Protein AF-A0A3M1F1U1-F1 (afdb_monomer_lite)

pLDDT: mean 91.0, std 11.7, range [34.62, 98.75]

Radius of gyration: 20.42 Å; chains: 1; bounding box: 44×47×69 Å

Structure (mmCIF, N/CA/C/O backbone):
data_AF-A0A3M1F1U1-F1
#
_entry.id   AF-A0A3M1F1U1-F1
#
loop_
_atom_site.group_PDB
_atom_site.id
_atom_site.type_symbol
_atom_site.label_atom_id
_atom_site.label_alt_id
_atom_site.label_comp_id
_atom_site.label_asym_id
_atom_site.label_entity_id
_atom_site.label_seq_id
_atom_site.pdbx_PDB_ins_code
_atom_site.Cartn_x
_atom_site.Cartn_y
_atom_site.Cartn_z
_atom_site.occupancy
_atom_site.B_iso_or_equiv
_atom_site.auth_seq_id
_atom_site.auth_comp_id
_atom_site.auth_asym_id
_atom_site.auth_atom_id
_atom_site.pdbx_PDB_model_num
ATOM 1 N N . MET A 1 1 ? -5.813 -12.045 21.427 1.00 69.94 1 MET A N 1
ATOM 2 C CA . MET A 1 1 ? -5.835 -10.640 21.908 1.00 69.94 1 MET A CA 1
ATOM 3 C C . MET A 1 1 ? -7.130 -10.217 22.614 1.00 69.94 1 MET A C 1
ATOM 5 O O . MET A 1 1 ? -7.037 -9.422 23.537 1.00 69.94 1 MET A O 1
ATOM 9 N N . ASN A 1 2 ? -8.325 -10.699 22.240 1.00 88.75 2 ASN A N 1
ATOM 10 C CA . ASN A 1 2 ? -9.583 -10.210 22.845 1.00 88.75 2 ASN A CA 1
ATOM 11 C C . ASN A 1 2 ? -9.796 -10.632 24.311 1.00 88.75 2 ASN A C 1
ATOM 13 O O . ASN A 1 2 ? -10.347 -9.856 25.079 1.00 88.75 2 ASN A O 1
ATOM 17 N N . LEU A 1 3 ? -9.272 -11.787 24.737 1.00 90.75 3 LEU A N 1
ATOM 18 C CA . LEU A 1 3 ? -9.295 -12.181 26.152 1.00 90.75 3 LEU A CA 1
ATOM 19 C C . LEU A 1 3 ? -8.590 -11.153 27.053 1.00 90.75 3 LEU A C 1
ATOM 21 O O . LEU A 1 3 ? -9.125 -10.77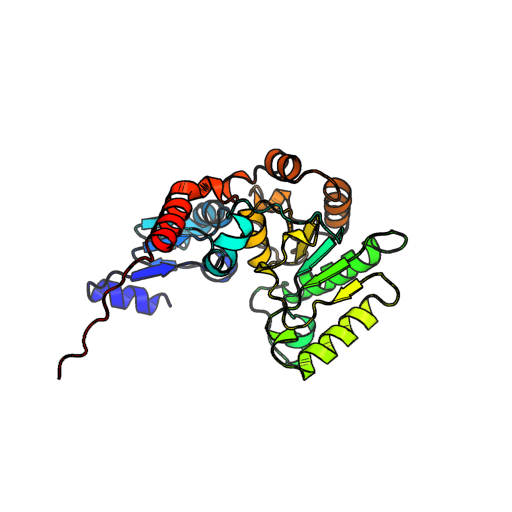1 28.086 1.00 90.75 3 LEU A O 1
ATOM 25 N N . PHE A 1 4 ? -7.423 -10.660 26.631 1.00 89.69 4 PHE A N 1
ATOM 26 C CA . PHE A 1 4 ? -6.690 -9.629 27.368 1.00 89.69 4 PHE A CA 1
ATOM 27 C C . PHE A 1 4 ? -7.497 -8.329 27.479 1.00 89.69 4 PHE A C 1
ATOM 29 O O . PHE A 1 4 ? -7.542 -7.730 28.545 1.00 89.69 4 PHE A O 1
ATOM 36 N N . ALA A 1 5 ? -8.218 -7.951 26.418 1.00 91.31 5 ALA A N 1
ATOM 37 C CA . ALA A 1 5 ? -9.107 -6.791 26.445 1.00 91.31 5 ALA A CA 1
ATOM 38 C C . ALA A 1 5 ? -10.219 -6.914 27.491 1.00 91.31 5 ALA A C 1
ATOM 40 O O . ALA A 1 5 ? -10.480 -5.967 28.228 1.00 91.31 5 ALA A O 1
ATOM 41 N N . LEU A 1 6 ? -10.830 -8.094 27.599 1.00 92.12 6 LEU A N 1
ATOM 42 C CA . LEU A 1 6 ? -11.853 -8.357 28.610 1.00 92.12 6 LEU A CA 1
ATOM 43 C C . LEU A 1 6 ? -11.280 -8.303 30.034 1.00 92.12 6 LEU A C 1
ATOM 45 O O . LEU A 1 6 ? -11.938 -7.791 30.938 1.00 92.12 6 LEU A O 1
ATOM 49 N N . LEU A 1 7 ? -10.052 -8.793 30.234 1.00 94.06 7 LEU A N 1
ATOM 50 C CA . LEU A 1 7 ? -9.367 -8.723 31.526 1.00 94.06 7 LEU A CA 1
ATOM 51 C C . LEU A 1 7 ? -9.036 -7.276 31.917 1.00 94.06 7 LEU A C 1
ATOM 53 O O . LEU A 1 7 ? -9.350 -6.881 33.036 1.00 94.06 7 LEU A O 1
ATOM 57 N N . CYS A 1 8 ? -8.488 -6.471 30.997 1.00 93.12 8 CYS A N 1
ATOM 58 C CA . CYS A 1 8 ? -8.230 -5.046 31.232 1.00 93.12 8 CYS A CA 1
ATOM 59 C C . CYS A 1 8 ? -9.504 -4.307 31.652 1.00 93.12 8 CYS A C 1
ATOM 61 O O . CYS A 1 8 ? -9.513 -3.659 32.699 1.00 93.12 8 CYS A O 1
ATOM 63 N N . ARG A 1 9 ? -10.601 -4.499 30.906 1.00 91.06 9 ARG A N 1
ATOM 64 C CA . ARG A 1 9 ? -11.910 -3.907 31.221 1.00 91.06 9 ARG A CA 1
ATOM 65 C C . ARG A 1 9 ? -12.399 -4.287 32.614 1.00 91.06 9 ARG A C 1
ATOM 67 O O . ARG A 1 9 ? -12.816 -3.425 33.380 1.00 91.06 9 ARG A O 1
ATOM 74 N N . ARG A 1 10 ? -12.303 -5.571 32.977 1.00 92.69 10 ARG A N 1
ATOM 75 C CA . ARG A 1 10 ? -12.696 -6.053 34.311 1.00 92.69 10 ARG A CA 1
ATOM 76 C C . ARG A 1 10 ? -11.852 -5.438 35.433 1.00 92.69 10 ARG A C 1
ATOM 78 O O . ARG A 1 10 ? -12.355 -5.266 36.538 1.00 92.69 10 ARG A O 1
ATOM 85 N N . SER A 1 11 ? -10.596 -5.110 35.155 1.00 94.81 11 SER A N 1
ATOM 86 C CA . SER A 1 11 ? -9.679 -4.458 36.094 1.00 94.81 11 SER A CA 1
ATOM 87 C C . SER A 1 11 ? -9.769 -2.926 36.089 1.00 94.81 11 SER A C 1
ATOM 89 O O . SER A 1 11 ? -8.959 -2.285 36.751 1.00 94.81 11 SER A O 1
ATOM 91 N N . GLY A 1 12 ? -10.719 -2.327 35.359 1.00 94.44 12 GLY A N 1
ATOM 92 C CA . GLY A 1 12 ? -10.852 -0.869 35.251 1.00 94.44 12 GLY A CA 1
ATOM 93 C C . GLY A 1 12 ? -9.738 -0.197 34.439 1.00 94.44 12 GLY A C 1
ATOM 94 O O . GLY A 1 12 ? -9.531 1.006 34.569 1.00 94.44 12 GLY A O 1
ATOM 95 N N . VAL A 1 13 ? -9.003 -0.960 33.622 1.00 95.81 13 VAL A N 1
ATOM 96 C CA . VAL A 1 13 ? -7.939 -0.455 32.746 1.00 95.81 13 VAL A CA 1
ATOM 97 C C . VAL A 1 13 ? -8.502 -0.215 31.350 1.00 95.81 13 VAL A C 1
ATOM 99 O O . VAL A 1 13 ? -8.932 -1.161 30.690 1.00 95.81 13 VAL A O 1
ATOM 102 N N . THR A 1 14 ? -8.431 1.032 30.880 1.00 94.00 14 THR A N 1
ATOM 103 C CA . THR A 1 14 ? -8.794 1.403 29.506 1.00 94.00 14 THR A CA 1
ATOM 104 C C . THR A 1 14 ? -7.803 0.813 28.507 1.00 94.00 14 THR A C 1
ATOM 106 O O . THR A 1 14 ? -6.601 1.082 28.568 1.00 94.00 14 THR A O 1
ATOM 109 N N . LEU A 1 15 ? -8.305 0.042 27.547 1.00 94.00 15 LEU A N 1
ATOM 110 C CA . LEU A 1 15 ? -7.533 -0.516 26.452 1.00 94.00 15 LEU A CA 1
ATOM 111 C C . LEU A 1 15 ? -7.752 0.272 25.159 1.00 94.00 15 LEU A C 1
ATOM 113 O O . LEU A 1 15 ? -8.797 0.168 24.513 1.00 94.00 15 LEU A O 1
ATOM 117 N N . CYS A 1 16 ? -6.698 0.967 24.736 1.00 94.19 16 CYS A N 1
ATOM 118 C CA . CYS A 1 16 ? -6.590 1.553 23.407 1.00 94.19 16 CYS A CA 1
ATOM 119 C C . CYS A 1 16 ? -5.774 0.635 22.486 1.00 94.19 16 CYS A C 1
ATOM 121 O O . CYS A 1 16 ? -4.675 0.199 22.837 1.00 94.19 16 CYS A O 1
ATOM 123 N N . LYS A 1 17 ? -6.312 0.332 21.303 1.00 93.75 17 LYS A N 1
ATOM 124 C CA . LYS A 1 17 ? -5.613 -0.397 20.238 1.00 93.75 17 LYS A CA 1
ATOM 125 C C . LYS A 1 17 ? -5.398 0.523 19.043 1.00 93.75 17 LYS A C 1
ATOM 127 O O . LYS A 1 17 ? -6.278 1.301 18.694 1.00 93.75 17 LYS A O 1
ATOM 132 N N . VAL A 1 18 ? -4.255 0.389 18.381 1.00 93.12 18 VAL A N 1
ATOM 133 C CA . VAL A 1 18 ? -3.930 1.133 17.158 1.00 93.12 18 VAL A CA 1
ATOM 134 C C . VAL A 1 18 ? -3.807 0.140 16.010 1.00 93.12 18 VAL A C 1
ATOM 136 O O . VAL A 1 18 ? -3.072 -0.841 16.126 1.00 93.12 18 VAL A O 1
ATOM 139 N N . ALA A 1 19 ? -4.556 0.366 14.933 1.00 92.94 19 ALA A N 1
ATOM 140 C CA . ALA A 1 19 ? -4.473 -0.446 13.727 1.00 92.94 19 ALA A CA 1
ATOM 141 C C . ALA A 1 19 ? -3.167 -0.158 12.972 1.00 92.94 19 ALA A C 1
ATOM 143 O O . ALA A 1 19 ? -2.795 1.006 12.792 1.00 92.94 19 ALA A O 1
ATOM 144 N N . SER A 1 20 ? -2.512 -1.200 12.459 1.00 90.00 20 SER A N 1
ATOM 145 C CA . SER A 1 20 ? -1.625 -1.038 11.300 1.00 90.00 20 SER A CA 1
ATOM 146 C C . SER A 1 20 ? -2.442 -0.628 10.077 1.00 90.00 20 SER A C 1
ATOM 148 O O . SER A 1 20 ? -3.634 -0.893 10.032 1.00 90.00 20 SER A O 1
ATOM 150 N N . GLU A 1 21 ? -1.812 -0.036 9.066 1.00 90.31 21 GLU A N 1
ATOM 151 C CA . GLU A 1 21 ? -2.466 0.464 7.844 1.00 90.31 21 GLU A CA 1
ATOM 152 C C . GLU A 1 21 ? -2.932 -0.653 6.892 1.00 90.31 21 GLU A C 1
ATOM 154 O O . GLU A 1 21 ? -3.423 -0.382 5.795 1.00 90.31 21 GLU A O 1
ATOM 159 N N . THR A 1 22 ? -2.713 -1.913 7.270 1.00 90.38 22 THR A N 1
ATOM 160 C CA . THR A 1 22 ? -3.247 -3.068 6.553 1.00 90.38 22 THR A CA 1
ATOM 161 C C . THR A 1 22 ? -4.758 -3.159 6.755 1.00 90.38 22 THR A C 1
ATOM 163 O O . THR A 1 22 ? -5.230 -2.815 7.836 1.00 90.38 22 THR A O 1
ATOM 166 N N . PRO A 1 23 ? -5.510 -3.686 5.769 1.00 93.25 23 PRO A N 1
ATOM 167 C CA . PRO A 1 23 ? -6.951 -3.887 5.889 1.00 93.25 23 PRO A CA 1
ATOM 168 C C . PRO A 1 23 ? -7.366 -4.479 7.239 1.00 93.25 23 PRO A C 1
ATOM 170 O O . PRO A 1 23 ? -6.815 -5.496 7.677 1.00 93.25 23 PRO A O 1
ATOM 173 N N . LEU A 1 24 ? -8.366 -3.878 7.885 1.00 94.19 24 LEU A N 1
ATOM 174 C CA . LEU A 1 24 ? -8.896 -4.342 9.166 1.00 94.19 24 LEU A CA 1
ATOM 175 C C . LEU A 1 24 ? -9.359 -5.794 9.067 1.00 94.19 24 LEU A C 1
ATOM 177 O O . LEU A 1 24 ? -9.128 -6.582 9.981 1.00 94.19 24 LEU A O 1
ATOM 181 N N . SER A 1 25 ? -9.941 -6.173 7.932 1.00 91.88 25 SER A N 1
ATOM 182 C CA . SER A 1 25 ? -10.392 -7.538 7.656 1.00 91.88 25 SER A CA 1
ATOM 183 C C . SER A 1 25 ? -9.280 -8.598 7.727 1.00 91.88 25 SER A C 1
ATOM 185 O O . SER A 1 25 ? -9.579 -9.768 7.964 1.00 91.88 25 SER A O 1
ATOM 187 N N . PHE A 1 26 ? -8.002 -8.225 7.579 1.00 91.00 26 PHE A N 1
ATOM 188 C CA . PHE A 1 26 ? -6.881 -9.176 7.620 1.00 91.00 26 PHE A CA 1
ATOM 189 C C . PHE A 1 26 ? -6.494 -9.598 9.039 1.00 91.00 26 PHE A C 1
ATOM 191 O O . PHE A 1 26 ? -6.080 -10.738 9.254 1.00 91.00 26 PHE A O 1
ATOM 198 N N . HIS A 1 27 ? -6.584 -8.691 10.014 1.00 87.94 27 HIS A N 1
ATOM 199 C CA . HIS A 1 27 ? -6.057 -8.928 11.368 1.00 87.94 27 HIS A CA 1
ATOM 200 C C . HIS A 1 27 ? -7.055 -8.627 12.485 1.00 87.94 27 HIS A C 1
ATOM 202 O O . HIS A 1 27 ? -6.874 -9.081 13.617 1.00 87.94 27 HIS A O 1
ATOM 208 N N . TYR A 1 28 ? -8.122 -7.899 12.172 1.00 91.50 28 TYR A N 1
ATOM 209 C CA . TYR A 1 28 ? -9.119 -7.424 13.118 1.00 91.50 28 TYR A CA 1
ATOM 210 C C . TYR A 1 28 ? -10.562 -7.765 12.702 1.00 91.50 28 TYR A C 1
ATOM 212 O O . TYR A 1 28 ? -11.431 -6.940 12.935 1.00 91.50 28 TYR A O 1
ATOM 220 N N . PRO A 1 29 ? -10.895 -8.960 12.162 1.00 90.75 29 PRO A N 1
ATOM 221 C CA . PRO A 1 29 ? -12.294 -9.286 11.854 1.00 90.75 29 PRO A CA 1
ATOM 222 C C . PRO A 1 29 ? -13.180 -9.355 13.112 1.00 90.75 29 PRO A C 1
ATOM 224 O O . PRO A 1 29 ? -14.390 -9.168 13.034 1.00 90.75 29 PRO A O 1
ATOM 227 N N . PHE A 1 30 ? -12.571 -9.610 14.279 1.00 93.44 30 PHE A N 1
ATOM 228 C CA . PHE A 1 30 ? -13.221 -9.568 15.586 1.00 93.44 30 PHE A CA 1
ATOM 229 C C . PHE A 1 30 ? -12.366 -8.790 16.581 1.00 93.44 30 PHE A C 1
ATOM 231 O O . PHE A 1 30 ? -11.229 -9.176 16.880 1.00 93.44 30 PHE A O 1
ATOM 238 N N . LEU A 1 31 ? -12.926 -7.733 17.161 1.00 94.38 31 LEU A N 1
ATOM 239 C CA . LEU A 1 31 ? -12.178 -6.780 17.970 1.00 94.38 31 LEU A CA 1
ATOM 240 C C . LEU A 1 31 ? -12.938 -6.403 19.237 1.00 94.38 31 LEU A C 1
ATOM 242 O O . LEU A 1 31 ? -14.099 -6.030 19.177 1.00 94.38 31 LEU A O 1
ATOM 246 N N . VAL A 1 32 ? -12.249 -6.439 20.378 1.00 94.88 32 VAL A N 1
ATOM 247 C CA . VAL A 1 32 ? -12.724 -5.848 21.641 1.00 94.88 32 VAL A CA 1
ATOM 248 C C . VAL A 1 32 ? -11.717 -4.796 22.100 1.00 94.88 32 VAL A C 1
ATOM 250 O O . VAL A 1 32 ? -10.532 -5.128 22.232 1.00 94.88 32 VAL A O 1
ATOM 253 N N . ALA A 1 33 ? -12.151 -3.556 22.317 1.00 95.44 33 ALA A N 1
AT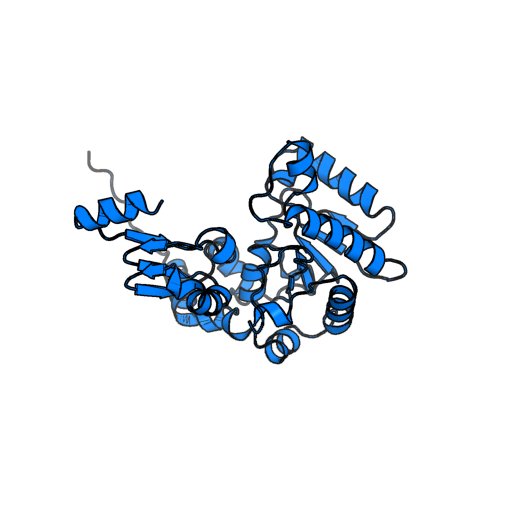OM 254 C CA . ALA A 1 33 ? -11.336 -2.463 22.859 1.00 95.44 33 ALA A CA 1
ATOM 255 C C . ALA A 1 33 ? -12.230 -1.334 23.385 1.00 95.44 33 ALA A C 1
ATOM 257 O O . ALA A 1 33 ? -13.334 -1.165 22.889 1.00 95.44 33 ALA A O 1
ATOM 258 N N . ASP A 1 34 ? -11.749 -0.527 24.326 1.00 95.25 34 ASP A N 1
ATOM 259 C CA . ASP A 1 34 ? -12.448 0.713 24.694 1.00 95.25 34 ASP A CA 1
ATOM 260 C C . ASP A 1 34 ? -12.265 1.751 23.587 1.00 95.25 34 ASP A C 1
ATOM 262 O O . ASP A 1 34 ? -13.214 2.389 23.133 1.00 95.25 34 ASP A O 1
ATOM 266 N N . GLU A 1 35 ? -11.037 1.838 23.074 1.00 95.94 35 GLU A N 1
ATOM 267 C CA . GLU A 1 35 ? -10.686 2.740 21.988 1.00 95.94 35 GLU A CA 1
ATOM 268 C C . GLU A 1 35 ? -9.962 1.996 20.867 1.00 95.94 35 GLU A C 1
ATOM 270 O O . GLU A 1 35 ? -9.060 1.189 21.115 1.00 95.94 35 GLU A O 1
ATOM 275 N N . PHE A 1 36 ? -10.336 2.284 19.620 1.00 95.94 36 PHE A N 1
ATOM 276 C CA . PHE A 1 36 ? -9.632 1.772 18.449 1.00 95.94 36 PHE A CA 1
ATOM 277 C C . PHE A 1 36 ? -9.263 2.887 17.478 1.00 95.94 36 PHE A C 1
ATOM 279 O O . PHE A 1 36 ? -10.130 3.545 16.900 1.00 95.94 36 PHE A O 1
ATOM 286 N N . THR A 1 37 ? -7.963 3.080 17.286 1.00 95.38 37 THR A N 1
ATOM 287 C CA . THR A 1 37 ? -7.409 4.076 16.374 1.00 95.38 37 THR A CA 1
ATOM 288 C C . THR A 1 37 ? -7.240 3.486 14.983 1.00 95.38 37 THR A C 1
ATOM 290 O O . THR A 1 37 ? -6.461 2.557 14.773 1.00 95.38 37 THR A O 1
ATOM 293 N N . LEU A 1 38 ? -7.953 4.071 14.029 1.00 94.94 38 LEU A N 1
ATOM 294 C CA . LEU A 1 38 ? -7.865 3.785 12.607 1.00 94.94 38 LEU A CA 1
ATOM 295 C C . LEU A 1 38 ? -6.753 4.640 11.980 1.00 94.94 38 LEU A C 1
ATOM 297 O O . LEU A 1 38 ? -6.708 5.842 12.220 1.00 94.94 38 LEU A O 1
ATOM 301 N N . SER A 1 39 ? -5.884 4.031 11.172 1.00 93.06 39 SER A N 1
ATOM 302 C CA . SER A 1 39 ? -4.695 4.667 10.568 1.00 93.06 39 SER A CA 1
ATOM 303 C C . SER A 1 39 ? -4.741 4.810 9.036 1.00 93.06 39 SER A C 1
ATOM 305 O O . SER A 1 39 ? -3.738 5.133 8.406 1.00 93.06 39 SER A O 1
ATOM 307 N N . SER A 1 40 ? -5.894 4.552 8.411 1.00 92.56 40 SER A N 1
ATOM 308 C CA . SER A 1 40 ? -6.092 4.629 6.959 1.00 92.56 40 SER A CA 1
ATOM 309 C C . SER A 1 40 ? -7.522 5.052 6.646 1.00 92.56 40 SER A C 1
ATOM 311 O O . SER A 1 40 ? -8.453 4.626 7.332 1.00 92.56 40 SER A O 1
ATOM 313 N N . ALA A 1 41 ? -7.719 5.857 5.600 1.00 93.06 41 ALA A N 1
ATOM 314 C CA . ALA A 1 41 ? -9.059 6.226 5.143 1.00 93.06 41 ALA A CA 1
ATOM 315 C C . ALA A 1 41 ? -9.889 4.997 4.741 1.00 93.06 41 ALA A C 1
ATOM 317 O O . ALA A 1 41 ? -11.094 4.970 4.978 1.00 93.06 41 ALA A O 1
ATOM 318 N N . TYR A 1 42 ? -9.237 3.942 4.245 1.00 95.50 42 TYR A N 1
ATOM 319 C CA . TYR A 1 42 ? -9.892 2.671 3.941 1.00 95.50 42 TYR A CA 1
ATOM 320 C C . TYR A 1 42 ? -10.484 1.992 5.185 1.00 95.50 42 TYR A C 1
ATOM 322 O O . TYR A 1 42 ? -11.540 1.372 5.117 1.00 95.50 42 TYR A O 1
ATOM 330 N N . HIS A 1 43 ? -9.878 2.172 6.363 1.00 95.50 43 HIS A N 1
ATOM 331 C CA . HIS A 1 43 ? -10.441 1.632 7.601 1.00 95.50 43 HIS A CA 1
ATOM 332 C C . HIS A 1 43 ? -11.763 2.289 7.991 1.00 95.50 43 HIS A C 1
ATOM 334 O O . HIS A 1 43 ? -12.572 1.655 8.664 1.00 95.50 43 HIS A O 1
ATOM 340 N N . LEU A 1 44 ? -11.979 3.555 7.616 1.00 93.06 44 LEU A N 1
ATOM 341 C CA . LEU A 1 44 ? -13.265 4.214 7.846 1.00 93.06 44 LEU A CA 1
ATOM 342 C C . LEU A 1 44 ? -14.368 3.510 7.050 1.00 93.06 44 LEU A C 1
ATOM 344 O O . LEU A 1 44 ? -15.464 3.340 7.573 1.00 93.06 44 LEU A O 1
ATOM 348 N N . GLU A 1 45 ? -14.047 3.052 5.838 1.00 94.06 45 GLU A N 1
ATOM 349 C CA . GLU A 1 45 ? -14.950 2.289 4.973 1.00 94.06 45 GLU A CA 1
ATOM 350 C C . GLU A 1 45 ? -15.130 0.844 5.487 1.00 94.06 45 GLU A C 1
ATOM 352 O O . GLU A 1 45 ? -16.250 0.345 5.573 1.00 94.06 45 GLU A O 1
ATOM 357 N N . GLU A 1 46 ? -14.053 0.172 5.916 1.00 94.69 46 GLU A N 1
ATOM 358 C CA . GLU A 1 46 ? -14.130 -1.193 6.467 1.00 94.69 46 GLU A CA 1
ATOM 359 C C . GLU A 1 46 ? -14.846 -1.270 7.817 1.00 94.69 46 GLU A C 1
ATOM 361 O O . GLU A 1 46 ? -15.501 -2.270 8.112 1.00 94.69 46 GLU A O 1
ATOM 366 N N . LYS A 1 47 ? -14.721 -0.239 8.659 1.00 93.31 47 LYS A N 1
ATOM 367 C CA . LYS A 1 47 ? -15.330 -0.206 9.994 1.00 93.31 47 LYS A CA 1
ATOM 368 C C . LYS A 1 47 ? -16.829 -0.494 9.931 1.00 93.31 47 LYS A C 1
ATOM 370 O O . LYS A 1 47 ? -17.339 -1.206 10.794 1.00 93.31 47 LYS A O 1
ATOM 375 N N . GLU A 1 48 ? -17.524 0.070 8.947 1.00 89.19 48 GLU A N 1
ATOM 376 C CA . GLU A 1 48 ? -18.967 -0.116 8.779 1.00 89.19 48 GLU A CA 1
ATOM 377 C C . GLU A 1 48 ? -19.291 -1.576 8.440 1.00 89.19 48 GLU A C 1
ATOM 379 O O . GLU A 1 48 ? -20.138 -2.191 9.095 1.00 89.19 48 GLU A O 1
ATOM 384 N N . ALA A 1 49 ? -18.536 -2.166 7.509 1.00 90.88 49 ALA A N 1
ATOM 385 C CA . ALA A 1 49 ? -18.681 -3.562 7.099 1.00 90.88 49 ALA A CA 1
ATOM 386 C C . ALA A 1 49 ? -18.328 -4.570 8.212 1.00 90.88 49 ALA A C 1
ATOM 388 O O . ALA A 1 49 ? -18.894 -5.659 8.263 1.00 90.88 49 ALA A O 1
ATOM 389 N N . LEU A 1 50 ? -17.415 -4.211 9.118 1.00 92.06 50 LEU A N 1
ATOM 390 C CA . LEU A 1 50 ? -16.949 -5.064 10.220 1.00 92.06 50 LEU A CA 1
ATOM 391 C C . LEU A 1 50 ? -17.675 -4.813 11.551 1.00 92.06 50 LEU A C 1
ATOM 393 O O . LEU A 1 50 ? -17.339 -5.426 12.565 1.00 92.06 50 LEU A O 1
ATOM 397 N N . SER A 1 51 ? -18.680 -3.936 11.568 1.00 90.62 51 SER A N 1
ATOM 398 C CA . SER A 1 51 ? -19.395 -3.529 12.787 1.00 90.62 51 SER A CA 1
ATOM 399 C C . SER A 1 51 ? -19.954 -4.705 13.600 1.00 90.62 51 SER A C 1
ATOM 401 O O . SER A 1 51 ? -19.906 -4.670 14.826 1.00 90.62 51 SER A O 1
ATOM 403 N N . GLY A 1 52 ? -20.388 -5.788 12.946 1.00 92.56 52 GLY A N 1
ATOM 404 C CA . GLY A 1 52 ? -20.883 -6.995 13.622 1.00 92.56 52 GLY A CA 1
ATOM 405 C C . GLY A 1 52 ? -19.829 -7.772 14.428 1.00 92.56 52 GLY A C 1
ATOM 406 O O . GLY A 1 52 ? -20.189 -8.545 15.312 1.00 92.56 52 GLY A O 1
ATOM 407 N N . GLY A 1 53 ? -18.537 -7.576 14.146 1.00 92.25 53 GLY A N 1
ATOM 408 C CA . GLY A 1 53 ? -17.423 -8.205 14.867 1.00 92.25 53 GLY A CA 1
ATOM 409 C C . GLY A 1 53 ? -16.672 -7.255 15.804 1.00 92.25 53 GLY A C 1
ATOM 410 O O . GLY A 1 53 ? -15.780 -7.690 16.539 1.00 92.25 53 GLY A O 1
ATOM 411 N N . HIS A 1 54 ? -17.000 -5.963 15.787 1.00 95.25 54 HIS A N 1
ATOM 412 C CA . HIS A 1 54 ? -16.292 -4.938 16.542 1.00 95.25 54 HIS A CA 1
ATOM 413 C C . HIS A 1 54 ? -17.086 -4.467 17.768 1.00 95.25 54 HIS A C 1
ATOM 415 O O . HIS A 1 54 ? -18.073 -3.746 17.664 1.00 95.25 54 HIS A O 1
ATOM 421 N N . PHE A 1 55 ? -16.575 -4.795 18.950 1.00 94.81 55 PHE A N 1
ATOM 422 C CA . PHE A 1 55 ? -17.051 -4.324 20.248 1.00 94.81 55 PHE A CA 1
ATOM 423 C C . PHE A 1 55 ? -16.122 -3.208 20.734 1.00 94.81 55 PHE A C 1
ATOM 425 O O . PHE A 1 55 ? -15.217 -3.443 21.543 1.00 94.81 55 PHE A O 1
ATOM 432 N N . VAL A 1 56 ? -16.305 -2.019 20.156 1.00 95.06 56 VAL A N 1
ATOM 433 C CA . VAL A 1 56 ? -15.469 -0.838 20.398 1.00 95.06 56 VAL A CA 1
ATOM 434 C C . VAL A 1 56 ? -16.328 0.341 20.833 1.00 95.06 56 VAL A C 1
ATOM 436 O O . VAL A 1 56 ? -17.262 0.703 20.119 1.00 95.06 56 VAL A O 1
ATOM 439 N N . ASP A 1 57 ? -15.989 0.969 21.961 1.00 94.25 57 ASP A N 1
ATOM 440 C CA . ASP A 1 57 ? -16.789 2.078 22.503 1.00 94.25 57 ASP A CA 1
ATOM 441 C C . ASP A 1 57 ? -16.523 3.377 21.731 1.00 94.25 57 ASP A C 1
ATOM 443 O O . ASP A 1 57 ? -17.442 4.144 21.436 1.00 94.25 57 ASP A O 1
ATOM 447 N N . ARG A 1 58 ? -15.258 3.619 21.361 1.00 95.69 58 ARG A N 1
ATOM 448 C CA . ARG A 1 58 ? -14.852 4.799 20.594 1.00 95.69 58 ARG A CA 1
ATOM 449 C C . ARG A 1 58 ? -13.848 4.469 19.497 1.00 95.69 58 ARG A C 1
ATOM 451 O O . ARG A 1 58 ? -12.805 3.868 19.734 1.00 95.69 58 ARG A O 1
ATOM 458 N N . TYR A 1 59 ? -14.122 4.965 18.294 1.00 95.50 59 TYR A N 1
ATOM 459 C CA . TYR A 1 59 ? -13.138 4.982 17.215 1.00 95.50 59 TYR A CA 1
ATOM 460 C C . TYR A 1 59 ? -12.418 6.322 17.184 1.00 95.50 59 TYR A C 1
ATOM 462 O O . TYR A 1 59 ? -13.054 7.375 17.229 1.00 95.50 59 TYR A O 1
ATOM 470 N N . LEU A 1 60 ? -11.100 6.265 17.067 1.00 94.12 60 LEU A N 1
ATOM 471 C CA . LEU A 1 60 ? -10.250 7.410 16.776 1.00 94.12 60 LEU A CA 1
ATOM 472 C C . LEU A 1 60 ? -9.739 7.285 15.344 1.00 94.12 60 LEU A C 1
ATOM 474 O O . LEU A 1 60 ? -9.643 6.183 14.806 1.00 94.12 60 LEU A O 1
ATOM 478 N N . PHE A 1 61 ? -9.394 8.408 14.728 1.00 92.00 61 PHE A N 1
ATOM 479 C CA . PHE A 1 61 ? -8.780 8.424 13.408 1.00 92.00 61 PHE A CA 1
ATOM 480 C C . PHE A 1 61 ? -7.464 9.189 13.474 1.00 92.00 61 PHE A C 1
ATOM 482 O O . PHE A 1 61 ? -7.412 10.301 14.002 1.00 92.00 61 PHE A O 1
ATOM 489 N N . TRP A 1 62 ? -6.403 8.555 12.992 1.00 91.00 62 TRP A N 1
ATOM 490 C CA . TRP A 1 62 ? -5.037 9.056 13.023 1.00 91.00 62 TRP A CA 1
ATOM 491 C C . TRP A 1 62 ? -4.360 8.830 11.671 1.00 91.00 62 TRP A C 1
ATOM 493 O O . TRP A 1 62 ? -4.869 8.104 10.817 1.00 91.00 62 TRP A O 1
ATOM 503 N N . THR A 1 63 ? -3.208 9.463 11.475 1.00 91.12 63 THR A N 1
ATOM 504 C CA . THR A 1 63 ? -2.373 9.239 10.293 1.00 91.12 63 THR A CA 1
ATOM 505 C C . THR A 1 63 ? -1.860 7.794 10.250 1.00 91.12 63 THR A C 1
ATOM 507 O O . THR A 1 63 ? -1.811 7.120 11.289 1.00 91.12 63 THR A O 1
ATOM 510 N N . PRO A 1 64 ? -1.371 7.325 9.091 1.00 91.38 64 PRO A N 1
ATOM 511 C CA . PRO A 1 64 ? -0.442 6.204 9.059 1.00 91.38 64 PRO A CA 1
ATOM 512 C C . PRO A 1 64 ? 0.692 6.401 10.078 1.00 91.38 64 PRO A C 1
ATOM 514 O O . PRO A 1 64 ? 1.135 7.518 10.340 1.00 91.38 64 PRO A O 1
ATOM 517 N N . THR A 1 65 ? 1.156 5.323 10.688 1.00 85.56 65 THR A N 1
ATOM 518 C CA . THR A 1 65 ? 2.087 5.336 11.822 1.00 85.56 65 THR A CA 1
ATOM 519 C C . THR A 1 65 ? 3.525 5.645 11.416 1.00 85.56 65 THR A C 1
ATOM 521 O O . THR A 1 65 ? 4.240 6.305 12.165 1.00 85.56 65 THR A O 1
ATOM 524 N N . LYS A 1 66 ? 3.948 5.221 10.219 1.00 88.56 66 LYS A N 1
ATOM 525 C CA . LYS A 1 66 ? 5.334 5.370 9.734 1.00 88.56 66 LYS A CA 1
ATOM 526 C C . LYS A 1 66 ? 5.585 6.613 8.882 1.00 88.56 66 LYS A C 1
ATOM 528 O O . LYS A 1 66 ? 6.703 6.831 8.431 1.00 88.56 66 LYS A O 1
ATOM 533 N N . ILE A 1 67 ? 4.570 7.449 8.654 1.00 90.06 67 ILE A N 1
ATOM 534 C CA . ILE A 1 67 ? 4.746 8.703 7.896 1.00 90.06 67 ILE A CA 1
ATOM 535 C C . ILE A 1 67 ? 5.657 9.692 8.621 1.00 90.06 67 ILE A C 1
ATOM 537 O O . ILE A 1 67 ? 6.334 10.469 7.961 1.00 90.06 67 ILE A O 1
ATOM 541 N N . PHE A 1 68 ? 5.734 9.640 9.955 1.00 89.50 68 PHE A N 1
ATOM 542 C CA . PHE A 1 68 ? 6.587 10.536 10.743 1.00 89.50 68 PHE A CA 1
ATOM 543 C C . PHE A 1 68 ? 8.087 10.348 10.485 1.00 89.50 68 PHE A C 1
ATOM 545 O O . PHE A 1 68 ? 8.847 11.283 10.731 1.00 89.50 68 PHE A O 1
ATOM 552 N N . ASP A 1 69 ? 8.494 9.193 9.949 1.00 88.38 69 ASP A N 1
ATOM 553 C CA . ASP A 1 69 ? 9.884 8.913 9.572 1.00 88.38 69 ASP A CA 1
ATOM 554 C C . ASP A 1 69 ? 10.338 9.782 8.386 1.00 88.38 69 ASP A C 1
ATOM 556 O O . ASP A 1 69 ? 11.522 10.068 8.246 1.00 88.38 69 ASP A O 1
ATOM 560 N N . VAL A 1 70 ? 9.398 10.211 7.534 1.00 91.00 70 VAL A N 1
ATOM 561 C CA . VAL A 1 70 ? 9.676 10.908 6.263 1.00 91.00 70 VAL A CA 1
ATOM 562 C C . VAL A 1 70 ? 8.828 12.168 6.063 1.00 91.00 70 VAL A C 1
ATOM 564 O O . VAL A 1 70 ? 8.828 12.759 4.987 1.00 91.00 70 VAL A O 1
ATOM 567 N N . LEU A 1 71 ? 8.098 12.598 7.096 1.00 91.06 71 LEU A N 1
ATOM 568 C CA . LEU A 1 71 ? 7.149 13.709 7.008 1.00 91.06 71 LEU A CA 1
ATOM 569 C C . LEU A 1 71 ? 7.840 15.017 6.617 1.00 91.06 71 LEU A C 1
ATOM 571 O O . LEU A 1 71 ? 7.363 15.719 5.732 1.00 91.06 71 LEU A O 1
ATOM 575 N N . GLU A 1 72 ? 8.972 15.319 7.257 1.00 88.00 72 GLU A N 1
ATOM 576 C CA . GLU A 1 72 ? 9.748 16.534 6.991 1.00 88.00 72 GLU A CA 1
ATOM 577 C C . GLU A 1 72 ? 10.251 16.558 5.544 1.00 88.00 72 GLU A C 1
ATOM 579 O O . GLU A 1 72 ? 10.135 17.586 4.896 1.00 88.00 72 GLU A O 1
ATOM 584 N N . ARG A 1 73 ? 10.694 15.419 4.992 1.00 89.06 73 ARG A N 1
ATOM 585 C CA . ARG A 1 73 ? 11.174 15.331 3.602 1.00 89.06 73 ARG A CA 1
ATOM 586 C C . ARG A 1 73 ? 10.120 15.767 2.586 1.00 89.06 73 ARG A C 1
ATOM 588 O O . ARG A 1 73 ? 10.447 16.462 1.634 1.00 89.06 73 ARG A O 1
ATOM 595 N N . TYR A 1 74 ? 8.882 15.306 2.745 1.00 91.44 74 TYR A N 1
ATOM 596 C CA . TYR A 1 74 ? 7.841 15.562 1.747 1.00 91.44 74 TYR A CA 1
ATOM 597 C C . TYR A 1 74 ? 7.052 16.840 2.005 1.00 91.44 74 TYR A C 1
ATOM 599 O O . TYR A 1 74 ? 6.416 17.345 1.083 1.00 91.44 74 TYR A O 1
ATOM 607 N N . LEU A 1 75 ? 7.060 17.352 3.239 1.00 89.31 75 LEU A N 1
ATOM 608 C CA . LEU A 1 75 ? 6.266 18.519 3.632 1.00 89.31 75 LEU A CA 1
ATOM 609 C C . LEU A 1 75 ? 7.111 19.757 3.984 1.00 89.31 75 LEU A C 1
ATOM 611 O O . LEU A 1 75 ? 6.530 20.782 4.329 1.00 89.31 75 LEU A O 1
ATOM 615 N N . SER A 1 76 ? 8.447 19.710 3.879 1.00 81.81 76 SER A N 1
ATOM 616 C CA . SER A 1 76 ? 9.333 20.874 4.097 1.00 81.81 76 SER A CA 1
ATOM 617 C C . SER A 1 76 ? 9.147 21.992 3.068 1.00 81.81 76 SER A C 1
ATOM 619 O O . SER A 1 76 ? 9.587 23.115 3.305 1.00 81.81 76 SER A O 1
ATOM 621 N N . GLY A 1 77 ? 8.497 21.704 1.935 1.00 71.25 77 GLY A N 1
ATOM 622 C CA . GLY A 1 77 ? 8.349 22.636 0.816 1.00 71.25 77 GLY A CA 1
ATOM 623 C C . GLY A 1 77 ? 9.503 22.589 -0.189 1.00 71.25 77 GLY A C 1
ATOM 624 O O . GLY A 1 77 ? 9.489 23.359 -1.150 1.00 71.25 77 GLY A O 1
ATOM 625 N N . ASP A 1 78 ? 10.472 21.685 -0.007 1.00 78.56 78 ASP A N 1
ATOM 626 C CA . ASP A 1 78 ? 11.519 21.446 -0.998 1.00 78.56 78 ASP A CA 1
ATOM 627 C C . ASP A 1 78 ? 10.917 20.871 -2.287 1.00 78.56 78 ASP A C 1
ATOM 629 O O . ASP A 1 78 ? 10.055 19.987 -2.263 1.00 78.56 78 ASP A O 1
ATOM 633 N N . SER A 1 79 ? 11.378 21.363 -3.439 1.00 79.75 79 SER A N 1
ATOM 634 C CA . SER A 1 79 ? 10.949 20.806 -4.721 1.00 79.75 79 SER A CA 1
ATOM 635 C C . SER A 1 79 ? 11.488 19.387 -4.860 1.00 79.75 79 SER A C 1
ATOM 637 O O . SER A 1 79 ? 12.698 19.172 -4.944 1.00 79.75 79 SER A O 1
ATOM 639 N N . LEU A 1 80 ? 10.582 18.419 -4.947 1.00 88.38 80 LEU A N 1
ATOM 640 C CA . LEU A 1 80 ? 10.934 17.042 -5.261 1.00 88.38 80 LEU A CA 1
ATOM 641 C C . LEU A 1 80 ? 11.406 16.938 -6.714 1.00 88.38 80 LEU A C 1
ATOM 643 O O . LEU A 1 80 ? 10.957 17.682 -7.591 1.00 88.38 80 LEU A O 1
ATOM 647 N N . SER A 1 81 ? 12.321 16.004 -6.966 1.00 87.31 81 SER A N 1
ATOM 648 C CA . SER A 1 81 ? 12.733 15.689 -8.334 1.00 87.31 81 SER A CA 1
ATOM 649 C C . SER A 1 81 ? 11.577 15.032 -9.096 1.00 87.31 81 SER A C 1
ATOM 651 O O . SER A 1 81 ? 10.783 14.311 -8.487 1.00 87.31 81 SER A O 1
ATOM 653 N N . PRO A 1 82 ? 11.467 15.247 -10.419 1.00 89.69 82 PRO A N 1
ATOM 654 C CA . PRO A 1 82 ? 10.493 14.527 -11.227 1.00 89.69 82 PRO A CA 1
ATOM 655 C C . PRO A 1 82 ? 10.782 13.015 -11.209 1.00 89.69 82 PRO A C 1
ATOM 657 O O . PRO A 1 82 ? 11.940 12.614 -11.032 1.00 89.69 82 PRO A O 1
ATOM 660 N N . PRO A 1 83 ? 9.758 12.174 -11.440 1.00 94.00 83 PRO A N 1
ATOM 661 C CA . PRO A 1 83 ? 9.930 10.732 -11.441 1.00 94.00 83 PRO A CA 1
ATOM 662 C C . PRO A 1 83 ? 10.938 10.298 -12.506 1.00 94.00 83 PRO A C 1
ATOM 664 O O . PRO A 1 83 ? 10.882 10.697 -13.670 1.00 94.00 83 PRO A O 1
ATOM 667 N N . ARG A 1 84 ? 11.877 9.454 -12.081 1.00 95.00 84 ARG A N 1
ATOM 668 C CA . ARG A 1 84 ? 12.888 8.813 -12.928 1.00 95.00 84 ARG A CA 1
ATOM 669 C C . ARG A 1 84 ? 12.388 7.521 -13.560 1.00 95.00 84 ARG A C 1
ATOM 671 O O . ARG A 1 84 ? 13.024 7.036 -14.487 1.00 95.00 84 ARG A O 1
ATOM 678 N N . PHE A 1 85 ? 11.315 6.955 -13.031 1.00 96.94 85 PHE A N 1
ATOM 679 C CA . PHE A 1 85 ? 10.761 5.670 -13.424 1.00 96.94 85 PHE A CA 1
ATOM 680 C C . PHE A 1 85 ? 9.264 5.813 -13.633 1.00 96.94 85 PHE A C 1
ATOM 682 O O . PHE A 1 85 ? 8.577 6.500 -12.877 1.00 96.94 85 PHE A O 1
ATOM 689 N N . GLU A 1 86 ? 8.741 5.138 -14.641 1.00 97.62 86 GLU A N 1
ATOM 690 C CA . GLU A 1 86 ? 7.316 5.169 -14.932 1.00 97.62 86 GLU A CA 1
ATOM 691 C C . GLU A 1 86 ? 6.546 4.266 -13.956 1.00 97.62 86 GLU A C 1
ATOM 693 O O . GLU A 1 86 ? 5.448 4.618 -13.530 1.00 97.62 86 GLU A O 1
ATOM 698 N N . VAL A 1 87 ? 7.132 3.135 -13.540 1.00 98.19 87 VAL A N 1
ATOM 699 C CA . VAL A 1 87 ? 6.493 2.192 -12.611 1.00 98.19 87 VAL A CA 1
ATOM 700 C C . VAL A 1 87 ? 7.439 1.798 -11.478 1.00 98.19 87 VAL A C 1
ATOM 702 O O . VAL A 1 87 ? 8.616 1.514 -11.689 1.00 98.19 87 VAL A O 1
ATOM 705 N N . GLY A 1 88 ? 6.908 1.742 -10.261 1.00 97.75 88 GLY A N 1
ATOM 706 C CA . GLY A 1 88 ? 7.523 1.089 -9.111 1.00 97.75 88 GLY A CA 1
ATOM 707 C C . GLY A 1 8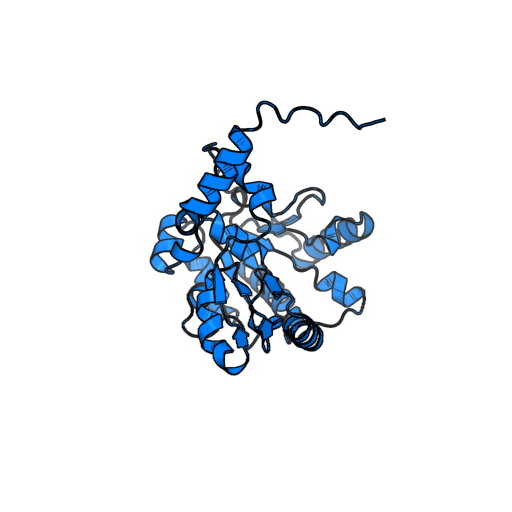8 ? 6.765 -0.178 -8.724 1.00 97.75 88 GLY A C 1
ATOM 708 O O . GLY A 1 88 ? 5.539 -0.195 -8.775 1.00 97.75 88 GLY A O 1
ATOM 709 N N . PHE A 1 89 ? 7.463 -1.220 -8.285 1.00 98.06 89 PHE A N 1
ATOM 710 C CA . PHE A 1 89 ? 6.868 -2.399 -7.652 1.00 98.06 89 PHE A CA 1
ATOM 711 C C . PHE A 1 89 ? 7.343 -2.499 -6.202 1.00 98.06 89 PHE A C 1
ATOM 713 O O . PHE A 1 89 ? 8.547 -2.482 -5.943 1.00 98.06 89 PHE A O 1
ATOM 720 N N . VAL A 1 90 ? 6.410 -2.601 -5.250 1.00 97.44 90 VAL A N 1
ATOM 721 C CA . VAL A 1 90 ? 6.735 -2.840 -3.835 1.00 97.44 90 VAL A CA 1
ATOM 722 C C . VAL A 1 90 ? 6.641 -4.326 -3.540 1.00 97.44 90 VAL A C 1
ATOM 724 O O . VAL A 1 90 ? 5.546 -4.883 -3.468 1.00 97.44 90 VAL A O 1
ATOM 727 N N . SER A 1 91 ? 7.796 -4.938 -3.308 1.00 96.69 91 SER A N 1
ATOM 728 C CA . SER A 1 91 ? 7.895 -6.329 -2.890 1.00 96.69 91 SER A CA 1
ATOM 729 C C . SER A 1 91 ? 7.426 -6.515 -1.445 1.00 96.69 91 SER A C 1
ATOM 731 O O . SER A 1 91 ? 7.762 -5.728 -0.551 1.00 96.69 91 SER A O 1
ATOM 733 N N . SER A 1 92 ? 6.715 -7.612 -1.187 1.00 95.69 92 SER A N 1
ATOM 734 C CA . SER A 1 92 ? 6.426 -8.127 0.162 1.00 95.69 92 SER A CA 1
ATOM 735 C C . SER A 1 92 ? 7.407 -9.238 0.572 1.00 95.69 92 SER A C 1
ATOM 737 O O . SER A 1 92 ? 7.303 -9.818 1.666 1.00 95.69 92 SER A O 1
ATOM 739 N N . GLY A 1 93 ? 8.381 -9.522 -0.299 1.00 95.88 93 GLY A N 1
ATOM 740 C CA . GLY A 1 93 ? 9.403 -10.547 -0.159 1.00 95.88 93 GLY A CA 1
ATOM 741 C C . GLY A 1 93 ? 8.850 -11.959 -0.308 1.00 95.88 93 GLY A C 1
ATOM 742 O O . GLY A 1 93 ? 9.371 -12.868 0.340 1.00 95.88 93 GLY A O 1
ATOM 743 N N . ILE A 1 94 ? 7.774 -12.160 -1.083 1.00 96.75 94 ILE A N 1
ATOM 744 C CA . ILE A 1 94 ? 7.068 -13.449 -1.127 1.00 96.75 94 ILE A CA 1
ATOM 745 C C . ILE A 1 94 ? 7.968 -14.589 -1.612 1.00 96.75 94 ILE A C 1
ATOM 747 O O . ILE A 1 94 ? 7.948 -15.660 -1.002 1.00 96.75 94 ILE A O 1
ATOM 751 N N . TRP A 1 95 ? 8.811 -14.366 -2.624 1.00 96.00 95 TRP A N 1
ATOM 752 C CA . TRP A 1 95 ? 9.734 -15.396 -3.123 1.00 96.00 95 TRP A CA 1
ATOM 753 C C . TRP A 1 95 ? 10.663 -15.920 -2.013 1.00 96.00 95 TRP A C 1
ATOM 755 O O . TRP A 1 95 ? 10.865 -17.129 -1.870 1.00 96.00 95 TRP A O 1
ATOM 765 N N . LEU A 1 96 ? 11.178 -15.018 -1.170 1.00 96.75 96 LEU A N 1
ATOM 766 C CA . LEU A 1 96 ? 12.078 -15.360 -0.072 1.00 96.75 96 LEU A CA 1
ATOM 767 C C . LEU A 1 96 ? 11.312 -16.040 1.062 1.00 96.75 96 LEU A C 1
ATOM 769 O O . LEU A 1 96 ? 11.753 -17.056 1.593 1.00 96.75 96 LEU A O 1
ATOM 773 N N . ARG A 1 97 ? 10.114 -15.542 1.391 1.00 96.56 97 ARG A N 1
ATOM 774 C CA . ARG A 1 97 ? 9.225 -16.172 2.380 1.00 96.56 97 ARG A CA 1
ATOM 775 C C . ARG A 1 97 ? 8.882 -17.611 2.000 1.00 96.56 97 ARG A C 1
ATOM 777 O O . ARG A 1 97 ? 8.925 -18.480 2.870 1.00 96.56 97 ARG A O 1
ATOM 784 N N . ARG A 1 98 ? 8.600 -17.876 0.720 1.00 94.44 98 ARG A N 1
ATOM 785 C CA . ARG A 1 98 ? 8.358 -19.231 0.201 1.00 94.44 98 ARG A CA 1
ATOM 786 C C . ARG A 1 98 ? 9.584 -20.120 0.332 1.00 94.44 98 ARG A C 1
ATOM 788 O O . ARG A 1 98 ? 9.465 -21.232 0.839 1.00 94.44 98 ARG A O 1
ATOM 795 N N . ARG A 1 99 ? 10.764 -19.616 -0.040 1.00 94.06 99 ARG A N 1
ATOM 796 C CA . ARG A 1 99 ? 12.039 -20.331 0.136 1.00 94.06 99 ARG A CA 1
ATOM 797 C C . ARG A 1 99 ? 12.299 -20.698 1.600 1.00 94.06 99 ARG A C 1
ATOM 799 O O . ARG A 1 99 ? 12.787 -21.784 1.884 1.00 94.06 99 ARG A O 1
ATOM 806 N N . MET A 1 100 ? 11.913 -19.822 2.527 1.00 95.19 100 MET A N 1
ATOM 807 C CA . MET A 1 100 ? 11.996 -20.045 3.976 1.00 95.19 100 MET A CA 1
ATOM 808 C C . MET A 1 100 ? 10.867 -20.929 4.545 1.00 95.19 100 MET A C 1
ATOM 810 O O . MET A 1 100 ? 10.803 -21.118 5.758 1.00 95.19 100 MET A O 1
ATOM 814 N N . GLY A 1 101 ? 9.943 -21.431 3.719 1.00 94.88 101 GLY A N 1
ATOM 815 C CA . GLY A 1 101 ? 8.813 -22.253 4.166 1.00 94.88 101 GLY A CA 1
ATOM 816 C C . GLY A 1 101 ? 7.764 -21.501 4.996 1.00 94.88 101 GLY A C 1
ATOM 817 O O . GLY A 1 101 ? 7.017 -22.123 5.755 1.00 94.88 101 GLY A O 1
ATOM 818 N N . GLN A 1 102 ? 7.700 -20.168 4.895 1.00 93.69 102 GLN A N 1
ATOM 819 C CA . GLN A 1 102 ? 6.682 -19.380 5.593 1.00 93.69 102 GLN A CA 1
ATOM 820 C C . GLN A 1 102 ? 5.302 -19.596 4.968 1.00 93.69 102 GLN A C 1
ATOM 822 O O . GLN A 1 102 ? 5.157 -19.682 3.750 1.00 93.69 102 GLN A O 1
ATOM 827 N N . LYS A 1 103 ? 4.274 -19.640 5.818 1.00 90.19 103 LYS A N 1
ATOM 828 C CA . LYS A 1 103 ? 2.873 -19.741 5.395 1.00 90.19 103 LYS A CA 1
ATOM 829 C C . LYS A 1 103 ? 2.277 -18.356 5.175 1.00 90.19 103 LYS A C 1
ATOM 831 O O . LYS A 1 103 ? 2.637 -17.407 5.874 1.00 90.19 103 LYS A O 1
ATOM 836 N N . GLU A 1 104 ? 1.340 -18.253 4.239 1.00 90.56 104 GLU A N 1
ATOM 837 C CA . GLU A 1 104 ? 0.585 -17.020 4.050 1.00 90.56 104 GLU A CA 1
ATOM 838 C C . GLU A 1 104 ? -0.370 -16.774 5.227 1.00 90.56 104 GLU A C 1
ATOM 840 O O . GLU A 1 104 ? -1.039 -17.685 5.712 1.00 90.56 104 GLU A O 1
ATOM 845 N N . ALA A 1 105 ? -0.407 -15.530 5.710 1.00 85.50 105 ALA A N 1
ATOM 846 C CA . ALA A 1 105 ? -1.323 -15.111 6.773 1.00 85.50 105 ALA A CA 1
ATOM 847 C C . ALA A 1 105 ? -2.702 -14.710 6.227 1.00 85.50 105 ALA A C 1
ATOM 849 O O . ALA A 1 105 ? -3.698 -14.780 6.942 1.00 85.50 105 ALA A O 1
ATOM 850 N N . VAL A 1 106 ? -2.744 -14.279 4.965 1.00 90.38 106 VAL A N 1
ATOM 851 C CA . VAL A 1 106 ? -3.947 -13.855 4.250 1.00 90.38 106 VAL A CA 1
ATOM 852 C C . VAL A 1 106 ? -4.069 -14.743 3.011 1.00 90.38 106 VAL A C 1
ATOM 854 O O . VAL A 1 106 ? -3.127 -14.752 2.215 1.00 90.38 106 VAL A O 1
ATOM 857 N N . PRO A 1 107 ? -5.178 -15.488 2.842 1.00 93.62 107 PRO A N 1
ATOM 858 C CA . PRO A 1 107 ? -5.356 -16.380 1.702 1.00 93.62 107 PRO A CA 1
ATOM 859 C C . PRO A 1 107 ? -5.169 -15.668 0.361 1.00 93.62 107 PRO A C 1
ATOM 861 O O . PRO A 1 107 ? -5.745 -14.601 0.135 1.00 93.62 107 PRO A O 1
ATOM 864 N N . GLY A 1 108 ? -4.360 -16.269 -0.512 1.00 95.62 108 GLY A N 1
ATOM 865 C CA . GLY A 1 108 ? -4.095 -15.775 -1.862 1.00 95.62 108 GLY A CA 1
ATOM 866 C C . GLY A 1 108 ? -3.166 -14.561 -1.935 1.00 95.62 108 GLY A C 1
ATOM 867 O O . GLY A 1 108 ? -2.904 -14.061 -3.031 1.00 95.62 108 GLY A O 1
ATOM 868 N N . TYR A 1 109 ? -2.618 -14.089 -0.811 1.00 95.19 109 TYR A N 1
ATOM 869 C CA . TYR A 1 109 ? -1.676 -12.969 -0.808 1.00 95.19 109 TYR A CA 1
ATOM 870 C C . TYR A 1 109 ? -0.385 -13.318 -1.551 1.00 95.19 109 TYR A C 1
ATOM 872 O O . TYR A 1 109 ? 0.091 -12.522 -2.359 1.00 95.19 109 TYR A O 1
ATOM 880 N N . PHE A 1 110 ? 0.144 -14.529 -1.336 1.00 96.75 110 PHE A N 1
ATOM 881 C CA . PHE A 1 110 ? 1.385 -14.956 -1.987 1.00 96.75 110 PHE A CA 1
ATOM 882 C C . PHE A 1 110 ? 1.186 -15.108 -3.496 1.00 96.75 110 PHE A C 1
ATOM 884 O O . PHE A 1 110 ? 1.966 -14.571 -4.277 1.00 96.75 110 PHE A O 1
ATOM 891 N N . ALA A 1 111 ? 0.104 -15.778 -3.899 1.00 97.19 111 ALA A N 1
ATOM 892 C CA . ALA A 1 111 ? -0.246 -15.944 -5.307 1.00 97.19 111 ALA A CA 1
ATOM 893 C C . ALA A 1 111 ? -0.499 -14.597 -6.007 1.00 97.19 111 ALA A C 1
ATOM 895 O O . ALA A 1 111 ? -0.198 -14.454 -7.188 1.00 97.19 111 ALA A O 1
ATOM 896 N N . SER A 1 112 ? -1.044 -13.602 -5.293 1.00 98.06 112 SER A N 1
ATOM 897 C CA . SER A 1 112 ? -1.321 -12.281 -5.870 1.00 98.06 112 SER A CA 1
ATOM 898 C C . SER A 1 112 ? -0.041 -11.531 -6.227 1.00 98.06 112 SER A C 1
ATOM 900 O O . SER A 1 112 ? 0.009 -10.909 -7.280 1.00 98.06 112 SER A O 1
ATOM 902 N N . GLU A 1 113 ? 0.996 -11.587 -5.385 1.00 98.25 113 GLU A N 1
ATOM 903 C CA . GLU A 1 113 ? 2.280 -10.943 -5.699 1.00 98.25 113 GLU A CA 1
ATOM 904 C C . GLU A 1 113 ? 2.983 -11.619 -6.880 1.00 98.25 113 GLU A C 1
ATOM 906 O O . GLU A 1 113 ? 3.489 -10.932 -7.763 1.00 98.25 113 GLU A O 1
ATOM 911 N N . GLU A 1 114 ? 2.971 -12.950 -6.931 1.00 97.62 114 GLU A N 1
ATOM 912 C CA . GLU A 1 114 ? 3.567 -13.704 -8.040 1.00 97.62 114 GLU A CA 1
ATOM 913 C C . GLU A 1 114 ? 2.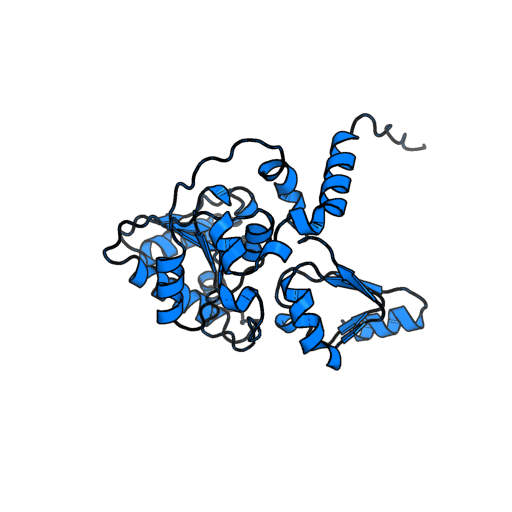866 -13.397 -9.367 1.00 97.62 114 GLU A C 1
ATOM 915 O O . GLU A 1 114 ? 3.518 -13.022 -10.340 1.00 97.62 114 GLU A O 1
ATOM 920 N N . ALA A 1 115 ? 1.533 -13.449 -9.393 1.00 98.44 115 ALA A N 1
ATOM 921 C CA . ALA A 1 115 ? 0.779 -13.123 -10.597 1.00 98.44 115 ALA A CA 1
ATOM 922 C C . ALA A 1 115 ? 0.850 -11.633 -10.961 1.00 98.44 115 ALA A C 1
ATOM 924 O O . ALA A 1 115 ? 0.779 -11.290 -12.139 1.00 98.44 115 ALA A O 1
ATOM 925 N N . LEU A 1 116 ? 1.024 -10.733 -9.986 1.00 98.62 116 LEU A N 1
ATOM 926 C CA . LEU A 1 116 ? 1.329 -9.328 -10.252 1.00 98.62 116 LEU A CA 1
ATOM 927 C C . LEU A 1 116 ? 2.690 -9.179 -10.938 1.00 98.62 116 LEU A C 1
ATOM 929 O O . LEU A 1 116 ? 2.781 -8.433 -11.907 1.00 98.62 116 LEU A O 1
ATOM 933 N N . LEU A 1 117 ? 3.732 -9.878 -10.483 1.00 98.06 117 LEU A N 1
ATOM 934 C CA . LEU A 1 117 ? 5.043 -9.850 -11.139 1.00 98.06 117 LEU A CA 1
ATOM 935 C C . LEU A 1 117 ? 4.951 -10.355 -12.585 1.00 98.06 117 LEU A C 1
ATOM 937 O O . LEU A 1 117 ? 5.457 -9.700 -13.494 1.00 98.06 117 LEU A O 1
ATOM 941 N N . GLU A 1 118 ? 4.243 -11.462 -12.817 1.00 98.25 118 GLU A N 1
ATOM 942 C CA . GLU A 1 118 ? 3.988 -11.985 -14.165 1.00 98.25 118 GLU A CA 1
ATOM 943 C C . GLU A 1 118 ? 3.172 -11.008 -15.020 1.00 98.25 118 GLU A C 1
ATOM 945 O O . GLU A 1 118 ? 3.475 -10.786 -16.189 1.00 98.25 118 GLU A O 1
ATOM 950 N N . ALA A 1 119 ? 2.130 -10.389 -14.462 1.00 98.50 119 ALA A N 1
ATOM 951 C CA . ALA A 1 119 ? 1.364 -9.357 -15.151 1.00 98.50 119 ALA A CA 1
ATOM 952 C C . ALA A 1 119 ? 2.237 -8.151 -15.503 1.00 98.50 119 ALA A C 1
ATOM 954 O O . ALA A 1 119 ? 2.175 -7.667 -16.627 1.00 98.50 119 ALA A O 1
ATOM 955 N N . LEU A 1 120 ? 3.077 -7.696 -14.578 1.00 97.81 120 LEU A N 1
ATOM 956 C CA . LEU A 1 120 ? 3.962 -6.566 -14.799 1.00 97.81 120 LEU A CA 1
ATOM 957 C C . LEU A 1 120 ? 4.993 -6.866 -15.889 1.00 97.81 120 LEU A C 1
ATOM 959 O O . LEU A 1 120 ? 5.184 -6.034 -16.765 1.00 97.81 120 LEU A O 1
ATOM 963 N N . ARG A 1 121 ? 5.606 -8.054 -15.887 1.00 97.00 121 ARG A N 1
ATOM 964 C CA . ARG A 1 121 ? 6.543 -8.471 -16.941 1.00 97.00 121 ARG A CA 1
ATOM 965 C C . ARG A 1 121 ? 5.897 -8.414 -18.324 1.00 97.00 121 ARG A C 1
ATOM 967 O O . ARG A 1 121 ? 6.443 -7.785 -19.221 1.00 97.00 121 ARG A O 1
ATOM 974 N N . ASP A 1 122 ? 4.721 -9.012 -18.471 1.00 96.69 122 ASP A N 1
ATOM 975 C CA . ASP A 1 122 ? 4.022 -9.045 -19.758 1.00 96.69 122 ASP A CA 1
ATOM 976 C C . ASP A 1 122 ? 3.498 -7.654 -20.160 1.00 96.69 122 ASP A C 1
ATOM 978 O O . ASP A 1 122 ? 3.438 -7.334 -21.342 1.00 96.69 122 ASP A O 1
ATOM 982 N N . TYR A 1 123 ? 3.157 -6.788 -19.199 1.00 96.75 123 TYR A N 1
ATOM 983 C CA . TYR A 1 123 ? 2.818 -5.392 -19.491 1.00 96.75 123 TYR A CA 1
ATOM 984 C C . TYR A 1 123 ? 4.018 -4.612 -20.041 1.00 96.75 123 TYR A C 1
ATOM 986 O O . TYR A 1 123 ? 3.850 -3.768 -20.917 1.00 96.75 123 TYR A O 1
ATOM 994 N N . LEU A 1 124 ? 5.219 -4.873 -19.518 1.00 94.81 124 LEU A N 1
ATOM 995 C CA . LEU A 1 124 ? 6.458 -4.213 -19.934 1.00 94.81 124 LEU A CA 1
ATOM 996 C C . LEU A 1 124 ? 6.967 -4.696 -21.298 1.00 94.81 124 LEU A C 1
ATOM 998 O O . LEU A 1 124 ? 7.748 -3.991 -21.938 1.00 94.81 124 LEU A O 1
ATOM 1002 N N . GLU A 1 125 ? 6.527 -5.866 -21.760 1.00 93.50 125 GLU A N 1
ATOM 1003 C CA . GLU A 1 125 ? 6.958 -6.435 -23.033 1.00 93.50 125 GLU A CA 1
ATOM 1004 C C . GLU A 1 125 ? 6.665 -5.490 -24.210 1.00 93.50 125 GLU A C 1
ATOM 1006 O O . GLU A 1 125 ? 5.543 -5.033 -24.427 1.00 93.50 125 GLU A O 1
ATOM 1011 N N . GLY A 1 126 ? 7.715 -5.147 -24.963 1.00 87.06 126 GLY A N 1
ATOM 1012 C CA . GLY A 1 126 ? 7.629 -4.219 -26.094 1.00 87.06 126 GLY A CA 1
ATOM 1013 C C . GLY A 1 126 ? 7.388 -2.750 -25.719 1.00 87.06 126 GLY A C 1
ATOM 1014 O O . GLY A 1 126 ? 7.225 -1.923 -26.618 1.00 87.06 126 GLY A O 1
ATOM 1015 N N . ARG A 1 127 ? 7.384 -2.393 -24.426 1.00 91.81 127 ARG A N 1
ATOM 1016 C CA . ARG A 1 127 ? 7.175 -1.017 -23.953 1.00 91.81 127 ARG A CA 1
ATOM 1017 C C . ARG A 1 127 ? 8.469 -0.393 -23.438 1.00 91.81 127 ARG A C 1
ATOM 1019 O O . ARG A 1 127 ? 9.251 -1.020 -22.734 1.00 91.81 127 ARG A O 1
ATOM 1026 N N . ASN A 1 128 ? 8.667 0.893 -23.726 1.00 91.44 128 ASN A N 1
ATOM 1027 C CA . ASN A 1 128 ? 9.778 1.671 -23.173 1.00 91.44 128 ASN A CA 1
ATOM 1028 C C . ASN A 1 128 ? 9.411 2.240 -21.790 1.00 91.44 128 ASN A C 1
ATOM 1030 O O . ASN A 1 128 ? 9.221 3.445 -21.638 1.00 91.44 128 ASN A O 1
ATOM 1034 N N . ILE A 1 129 ? 9.231 1.354 -20.810 1.00 95.00 129 ILE A N 1
ATOM 1035 C CA . ILE A 1 129 ? 8.844 1.683 -19.432 1.00 95.00 129 ILE A CA 1
ATOM 1036 C C . ILE A 1 129 ? 9.952 1.189 -18.507 1.00 95.00 129 ILE A C 1
ATOM 1038 O O . ILE A 1 129 ? 10.292 0.008 -18.520 1.00 95.00 129 ILE A O 1
ATOM 1042 N N . ARG A 1 130 ? 10.512 2.085 -17.692 1.00 96.19 130 ARG A N 1
ATOM 1043 C CA . ARG A 1 130 ? 11.525 1.754 -16.689 1.00 96.19 130 ARG A CA 1
ATOM 1044 C C . ARG A 1 130 ? 10.839 1.383 -15.386 1.00 96.19 130 ARG A C 1
ATOM 1046 O O . ARG A 1 130 ? 9.969 2.106 -14.891 1.00 96.19 130 ARG A O 1
ATOM 1053 N N . LEU A 1 131 ? 11.270 0.262 -14.821 1.00 97.06 131 LEU A N 1
ATOM 1054 C CA . LEU A 1 131 ? 10.718 -0.291 -13.592 1.00 97.06 131 LEU A CA 1
ATOM 1055 C C . LEU A 1 131 ? 11.722 -0.141 -12.449 1.00 97.06 131 LEU A C 1
ATOM 1057 O O . LEU A 1 131 ? 12.884 -0.516 -12.588 1.00 97.06 131 LEU A O 1
ATOM 1061 N N . LYS A 1 132 ? 11.257 0.335 -11.293 1.00 96.94 132 LYS A N 1
ATOM 1062 C CA . LYS A 1 132 ? 12.001 0.254 -10.033 1.00 96.94 132 LYS A CA 1
ATOM 1063 C C . LYS A 1 132 ? 11.403 -0.799 -9.101 1.00 96.94 132 LYS A C 1
ATOM 1065 O O . LYS A 1 132 ? 10.210 -0.770 -8.809 1.00 96.94 132 LYS A O 1
ATOM 1070 N N . ILE A 1 133 ? 12.232 -1.706 -8.595 1.00 97.12 133 ILE A N 1
ATOM 1071 C CA . ILE A 1 133 ? 11.858 -2.694 -7.579 1.00 97.12 133 ILE A CA 1
ATOM 1072 C C . ILE A 1 133 ? 12.252 -2.172 -6.200 1.00 97.12 133 ILE A C 1
ATOM 1074 O O . ILE A 1 133 ? 13.435 -2.008 -5.889 1.00 97.12 133 ILE A O 1
ATOM 1078 N N . TYR A 1 134 ? 11.258 -1.965 -5.344 1.00 96.31 134 TYR A N 1
ATOM 1079 C CA . TYR A 1 134 ? 11.458 -1.649 -3.939 1.00 96.31 134 TYR A CA 1
ATOM 1080 C C . TYR A 1 134 ? 11.427 -2.928 -3.104 1.00 96.31 134 TYR A C 1
ATOM 1082 O O . TYR A 1 134 ? 10.384 -3.568 -2.957 1.00 96.31 134 TYR A O 1
ATOM 1090 N N . LEU A 1 135 ? 12.583 -3.284 -2.545 1.00 95.25 135 LEU A N 1
ATOM 1091 C CA . LEU A 1 135 ? 12.766 -4.502 -1.762 1.00 95.25 135 LEU A CA 1
ATOM 1092 C C . LEU A 1 135 ? 12.134 -4.406 -0.366 1.00 95.25 135 LEU A C 1
ATOM 1094 O O . LEU A 1 135 ? 12.287 -3.417 0.358 1.00 95.25 135 LEU A O 1
ATOM 1098 N N . HIS A 1 136 ? 11.495 -5.492 0.058 1.00 94.31 136 HIS A N 1
ATOM 1099 C CA . HIS A 1 136 ? 11.006 -5.680 1.415 1.00 94.31 136 HIS A CA 1
ATOM 1100 C C . HIS A 1 136 ? 12.183 -5.699 2.414 1.00 94.31 136 HIS A C 1
ATOM 1102 O O . HIS A 1 136 ? 13.261 -6.207 2.096 1.00 94.31 136 HIS A O 1
ATOM 1108 N N . PRO A 1 137 ? 12.003 -5.257 3.679 1.00 92.31 137 PRO A N 1
ATOM 1109 C CA . PRO A 1 137 ? 13.042 -5.350 4.711 1.00 92.31 137 PRO A CA 1
ATOM 1110 C C . PRO A 1 137 ? 13.686 -6.738 4.872 1.00 92.31 137 PRO A C 1
ATOM 1112 O O . PRO A 1 137 ? 14.864 -6.825 5.200 1.00 92.31 137 PRO A O 1
ATOM 1115 N N . LEU A 1 138 ? 12.922 -7.811 4.637 1.00 93.75 138 LEU A N 1
ATOM 1116 C CA . LEU A 1 138 ? 13.409 -9.201 4.668 1.00 93.75 138 LEU A CA 1
ATOM 1117 C C . LEU A 1 138 ? 14.459 -9.481 3.582 1.00 93.75 138 LEU A C 1
ATOM 1119 O O . LEU A 1 138 ? 15.400 -10.228 3.833 1.00 93.75 138 LEU A O 1
ATOM 1123 N N . GLU A 1 139 ? 14.281 -8.884 2.404 1.00 94.56 139 GLU A N 1
ATOM 1124 C CA . GLU A 1 139 ? 15.167 -9.047 1.251 1.00 94.56 139 GLU A CA 1
ATOM 1125 C C . GLU A 1 139 ? 16.421 -8.185 1.394 1.00 94.56 139 GLU A C 1
ATOM 1127 O O . GLU A 1 139 ? 17.495 -8.620 1.012 1.00 94.56 139 GLU A O 1
ATOM 1132 N N . ARG A 1 140 ? 16.315 -6.978 1.964 1.00 91.62 140 ARG A N 1
ATOM 1133 C CA . ARG A 1 140 ? 17.424 -6.009 1.941 1.00 91.62 140 ARG A CA 1
ATOM 1134 C C . ARG A 1 140 ? 18.310 -5.933 3.184 1.00 91.62 140 ARG A C 1
ATOM 1136 O O . ARG A 1 140 ? 19.459 -5.531 3.079 1.00 91.62 140 ARG A O 1
ATOM 1143 N N . ARG A 1 141 ? 17.802 -6.283 4.373 1.00 89.81 141 ARG A N 1
ATOM 1144 C CA . ARG A 1 141 ? 18.566 -6.117 5.633 1.00 89.81 141 ARG A CA 1
ATOM 1145 C C . ARG A 1 141 ? 19.710 -7.114 5.799 1.00 89.81 141 ARG A C 1
ATOM 1147 O O . ARG A 1 141 ? 20.612 -6.868 6.591 1.00 89.81 141 ARG A O 1
ATOM 1154 N N . ASN A 1 142 ? 19.638 -8.252 5.115 1.00 91.81 142 ASN A N 1
ATOM 1155 C CA . ASN A 1 142 ? 20.683 -9.263 5.120 1.00 91.81 142 ASN A CA 1
ATOM 1156 C C . ASN A 1 142 ? 21.435 -9.196 3.772 1.00 91.81 142 ASN A C 1
ATOM 1158 O O . ASN A 1 142 ? 20.777 -9.310 2.736 1.00 91.81 142 ASN A O 1
ATOM 1162 N N . PRO A 1 143 ? 22.774 -9.038 3.758 1.00 92.75 143 PRO A N 1
ATOM 1163 C CA . PRO A 1 143 ? 23.550 -8.942 2.519 1.00 92.75 143 PRO A CA 1
ATOM 1164 C C . PRO A 1 143 ? 23.414 -10.146 1.573 1.00 92.75 143 PRO A C 1
ATOM 1166 O O . PRO A 1 143 ? 23.439 -9.971 0.355 1.00 92.75 143 PRO A O 1
ATOM 1169 N N . ASP A 1 144 ? 23.250 -11.359 2.105 1.00 94.25 144 ASP A N 1
ATOM 1170 C CA . ASP A 1 144 ? 23.042 -12.568 1.301 1.00 94.25 144 ASP A CA 1
ATOM 1171 C C . ASP A 1 144 ? 21.665 -12.547 0.644 1.00 94.25 144 ASP A C 1
ATOM 1173 O O . ASP A 1 144 ? 21.562 -12.685 -0.575 1.00 94.25 144 ASP A O 1
ATOM 1177 N N . HIS A 1 145 ? 20.619 -12.252 1.423 1.00 95.12 145 HIS A N 1
ATOM 1178 C CA . HIS A 1 145 ? 19.266 -12.095 0.885 1.00 95.12 145 HIS A CA 1
ATOM 1179 C C . HIS A 1 145 ? 19.194 -10.987 -0.166 1.00 95.12 145 HIS A C 1
ATOM 1181 O O . HIS A 1 145 ? 18.476 -11.135 -1.150 1.00 95.12 145 HIS A O 1
ATOM 1187 N N . TYR A 1 146 ? 19.948 -9.901 0.014 1.00 95.19 146 TYR A N 1
ATOM 1188 C CA . TYR A 1 146 ? 19.973 -8.798 -0.937 1.00 95.19 146 TYR A CA 1
ATOM 1189 C C . TYR A 1 146 ? 20.568 -9.236 -2.279 1.00 95.19 146 TYR A C 1
ATOM 1191 O O . TYR A 1 146 ? 19.969 -8.996 -3.328 1.00 95.19 146 TYR A O 1
ATOM 1199 N N . ARG A 1 147 ? 21.707 -9.943 -2.258 1.00 94.75 147 ARG A N 1
ATOM 1200 C CA . ARG A 1 147 ? 22.308 -10.512 -3.475 1.00 94.75 147 ARG A CA 1
ATOM 1201 C C . ARG A 1 147 ? 21.359 -11.481 -4.172 1.00 94.75 147 ARG A C 1
ATOM 1203 O O . ARG A 1 147 ? 21.215 -11.419 -5.391 1.00 94.75 147 ARG A O 1
ATOM 1210 N N . GLU A 1 148 ? 20.688 -12.333 -3.403 1.00 96.00 148 GLU A N 1
ATOM 1211 C CA . GLU A 1 148 ? 19.677 -13.252 -3.926 1.00 96.00 148 GLU A CA 1
ATOM 1212 C C . GLU A 1 148 ? 18.471 -12.515 -4.519 1.00 96.00 148 GLU A C 1
ATOM 1214 O O . GLU A 1 148 ? 17.983 -12.921 -5.568 1.00 96.00 148 GLU A O 1
ATOM 1219 N N . ALA A 1 149 ? 18.020 -11.420 -3.901 1.00 95.94 149 ALA A N 1
ATOM 1220 C CA . ALA A 1 149 ? 16.921 -10.599 -4.400 1.00 95.94 149 ALA A CA 1
ATOM 1221 C C . ALA A 1 149 ? 17.272 -9.958 -5.745 1.00 95.94 149 ALA A C 1
ATOM 1223 O O . ALA A 1 149 ? 16.504 -10.046 -6.700 1.00 95.94 149 ALA A O 1
ATOM 1224 N N . VAL A 1 150 ? 18.456 -9.346 -5.839 1.00 95.19 150 VAL A N 1
ATOM 1225 C CA . VAL A 1 150 ? 18.943 -8.739 -7.084 1.00 95.19 150 VAL A CA 1
ATOM 1226 C C . VAL A 1 150 ? 19.038 -9.788 -8.190 1.00 95.19 150 VAL A C 1
ATOM 1228 O O . VAL A 1 150 ? 18.586 -9.529 -9.303 1.00 95.19 150 VAL A O 1
ATOM 1231 N N . ALA A 1 151 ? 19.582 -10.971 -7.890 1.00 95.69 151 ALA A N 1
ATOM 1232 C CA . ALA A 1 151 ? 19.645 -12.073 -8.845 1.00 95.69 151 ALA A CA 1
ATOM 1233 C C . ALA A 1 151 ? 18.244 -12.541 -9.269 1.00 95.69 151 ALA A C 1
ATOM 1235 O O . ALA A 1 151 ? 17.991 -12.666 -10.460 1.00 95.69 151 ALA A O 1
ATOM 1236 N N . TYR A 1 152 ? 17.327 -12.722 -8.315 1.00 97.00 152 TYR A N 1
ATOM 1237 C CA . TYR A 1 152 ? 15.950 -13.146 -8.567 1.00 97.00 152 TYR A CA 1
ATOM 1238 C C . TYR A 1 152 ? 15.211 -12.193 -9.513 1.00 97.00 152 TYR A C 1
ATOM 1240 O O . TYR A 1 152 ? 14.658 -12.636 -10.514 1.00 97.00 152 TYR A O 1
ATOM 1248 N N . TYR A 1 153 ? 15.220 -10.884 -9.240 1.00 97.12 153 TYR A N 1
ATOM 1249 C CA . TYR A 1 153 ? 14.499 -9.927 -10.086 1.00 97.12 153 TYR A CA 1
ATOM 1250 C C . TYR A 1 153 ? 15.159 -9.734 -11.453 1.00 97.12 153 TYR A C 1
ATOM 1252 O O . TYR A 1 153 ? 14.448 -9.571 -12.440 1.00 97.12 153 TYR A O 1
ATOM 1260 N N . ARG A 1 154 ? 16.495 -9.777 -11.537 1.00 94.56 154 ARG A N 1
ATOM 1261 C CA . ARG A 1 154 ? 17.196 -9.716 -12.831 1.00 94.56 154 ARG A CA 1
ATOM 1262 C C . ARG A 1 154 ? 16.926 -10.946 -13.686 1.00 94.56 154 ARG A C 1
ATOM 1264 O O . ARG A 1 154 ? 16.712 -10.800 -14.877 1.00 94.56 154 ARG A O 1
ATOM 1271 N N . ASP A 1 155 ? 16.901 -12.132 -13.087 1.00 95.62 155 ASP A N 1
ATOM 1272 C CA . ASP A 1 155 ? 16.540 -13.364 -13.791 1.00 95.62 155 ASP A CA 1
ATOM 1273 C C . ASP A 1 155 ? 15.076 -13.323 -14.255 1.00 95.62 155 ASP A C 1
ATOM 1275 O O . ASP A 1 155 ? 14.775 -13.578 -15.417 1.00 95.62 155 ASP A O 1
ATOM 1279 N N . PHE A 1 156 ? 14.165 -12.889 -13.377 1.00 96.56 156 PHE A N 1
ATOM 1280 C CA . PHE A 1 156 ? 12.734 -12.826 -13.677 1.00 96.56 156 PHE A CA 1
ATOM 1281 C C . PHE A 1 156 ? 12.384 -11.848 -14.811 1.00 96.56 156 PHE A C 1
ATOM 1283 O O . PHE A 1 156 ? 11.514 -12.142 -15.637 1.00 96.56 156 PHE A O 1
ATOM 1290 N N . PHE A 1 157 ? 13.032 -10.679 -14.839 1.00 94.69 157 PHE A N 1
ATOM 1291 C CA . PHE A 1 157 ? 12.792 -9.633 -15.835 1.00 94.69 157 PHE A CA 1
ATOM 1292 C C . PHE A 1 157 ? 13.800 -9.642 -17.003 1.00 94.69 157 PHE A C 1
ATOM 1294 O O . PHE A 1 157 ? 13.621 -8.891 -17.956 1.00 94.69 157 PHE A O 1
ATOM 1301 N N . GLY A 1 158 ? 14.838 -10.479 -16.984 1.00 90.06 158 GLY A N 1
ATOM 1302 C CA . GLY A 1 158 ? 15.826 -10.566 -18.063 1.00 90.06 158 GLY A CA 1
ATOM 1303 C C . GLY A 1 158 ? 16.411 -9.202 -18.460 1.00 90.06 158 GLY A C 1
ATOM 1304 O O . GLY A 1 158 ? 16.925 -8.466 -17.618 1.00 90.06 158 GLY A O 1
ATOM 1305 N N . ASP A 1 159 ? 16.297 -8.861 -19.746 1.00 86.19 159 ASP A N 1
ATOM 1306 C CA . ASP A 1 159 ? 16.860 -7.638 -20.339 1.00 86.19 159 ASP A CA 1
ATOM 1307 C C . ASP A 1 159 ? 15.980 -6.382 -20.166 1.00 86.19 159 ASP A C 1
ATOM 1309 O O . ASP A 1 159 ? 16.314 -5.315 -20.691 1.00 86.19 159 ASP A O 1
ATOM 1313 N N . PHE A 1 160 ? 14.847 -6.463 -19.452 1.00 88.81 160 PHE A N 1
ATOM 1314 C CA . PHE A 1 160 ? 14.026 -5.276 -19.192 1.00 88.81 160 PHE A CA 1
ATOM 1315 C C . PHE A 1 160 ? 14.810 -4.219 -18.389 1.00 88.81 160 PHE A C 1
ATOM 1317 O O . PHE A 1 160 ? 15.619 -4.562 -17.522 1.00 88.81 160 PHE A O 1
ATOM 1324 N N . PRO A 1 161 ? 14.549 -2.914 -18.610 1.00 85.69 161 PRO A N 1
ATOM 1325 C CA . PRO A 1 161 ? 15.199 -1.830 -17.877 1.00 85.69 161 PRO A CA 1
ATOM 1326 C C . PRO A 1 161 ? 14.667 -1.743 -16.434 1.00 85.69 161 PRO A C 1
ATOM 1328 O O . PRO A 1 161 ? 13.833 -0.895 -16.100 1.00 85.69 161 PRO A O 1
ATOM 1331 N N . VAL A 1 162 ? 15.158 -2.644 -15.580 1.00 91.75 162 VAL A N 1
ATOM 1332 C CA . VAL A 1 162 ? 14.774 -2.782 -14.172 1.00 91.75 162 VAL A CA 1
ATOM 1333 C C . VAL A 1 162 ? 15.899 -2.311 -13.252 1.00 91.75 162 VAL A C 1
ATOM 1335 O O . VAL A 1 162 ? 17.012 -2.837 -13.282 1.00 91.75 162 VAL A O 1
ATOM 1338 N N . GLU A 1 163 ? 15.596 -1.355 -12.374 1.00 94.75 163 GLU A N 1
ATOM 1339 C CA . GLU A 1 163 ? 16.463 -0.969 -11.258 1.00 94.75 163 GLU A CA 1
ATOM 1340 C C . GLU A 1 163 ? 15.973 -1.646 -9.973 1.00 94.75 163 GLU A C 1
ATOM 1342 O O . GLU A 1 163 ? 14.860 -1.400 -9.509 1.00 94.75 163 GLU A O 1
ATOM 1347 N N . VAL A 1 164 ? 16.808 -2.492 -9.370 1.00 93.06 164 VAL A N 1
ATOM 1348 C CA . VAL A 1 164 ? 16.546 -3.051 -8.036 1.00 93.06 164 VAL A CA 1
ATOM 1349 C C . VAL A 1 164 ? 17.158 -2.118 -6.997 1.00 93.06 164 VAL A C 1
ATOM 1351 O O . VAL A 1 164 ? 18.338 -1.790 -7.105 1.00 93.06 164 VAL A O 1
ATOM 1354 N N . GLY A 1 165 ? 16.368 -1.677 -6.011 1.00 85.81 165 GLY A N 1
ATOM 1355 C CA . GLY A 1 165 ? 16.835 -0.751 -4.973 1.00 85.81 165 GLY A CA 1
ATOM 1356 C C . GLY A 1 165 ? 18.050 -1.283 -4.208 1.00 85.81 165 GLY A C 1
ATOM 1357 O O . GLY A 1 165 ? 18.116 -2.473 -3.920 1.00 85.81 165 GLY A O 1
ATOM 1358 N N . ASP A 1 166 ? 18.978 -0.396 -3.845 1.00 76.94 166 ASP A N 1
ATOM 1359 C CA . ASP A 1 166 ? 20.359 -0.682 -3.401 1.00 76.94 166 ASP A CA 1
ATOM 1360 C C . ASP A 1 166 ? 20.533 -1.323 -2.006 1.00 76.94 166 ASP A C 1
ATOM 1362 O O . ASP A 1 166 ? 21.637 -1.400 -1.470 1.00 76.94 166 ASP A O 1
ATOM 1366 N N . GLY A 1 167 ? 19.450 -1.807 -1.407 1.00 70.25 167 GLY A N 1
ATOM 1367 C CA . GLY A 1 167 ? 19.442 -2.474 -0.109 1.00 70.25 167 GLY A CA 1
ATOM 1368 C C . GLY A 1 167 ? 19.438 -1.528 1.103 1.00 70.25 167 GLY A C 1
ATOM 1369 O O . GLY A 1 167 ? 18.775 -1.807 2.111 1.00 70.25 167 GLY A O 1
ATOM 1370 N N . GLU A 1 168 ? 20.075 -0.365 0.991 1.00 73.19 168 GLU A N 1
ATOM 1371 C CA . GLU A 1 168 ? 20.092 0.673 2.030 1.00 73.19 168 GLU A CA 1
ATOM 1372 C C . GLU A 1 168 ? 18.840 1.552 1.958 1.00 73.19 168 GLU A C 1
ATOM 1374 O O . GLU A 1 168 ? 18.216 1.844 2.987 1.00 73.19 168 GLU A O 1
ATOM 1379 N N . THR A 1 169 ? 18.386 1.833 0.736 1.00 72.00 169 THR A N 1
ATOM 1380 C CA . THR A 1 169 ? 17.226 2.669 0.433 1.00 72.00 169 THR A CA 1
ATOM 1381 C C . THR A 1 169 ? 15.960 2.205 1.157 1.00 72.00 169 THR A C 1
ATOM 1383 O O . THR A 1 169 ? 15.438 1.101 0.955 1.00 72.00 169 THR A O 1
ATOM 1386 N N . ASN A 1 170 ? 15.409 3.077 1.997 1.00 83.75 170 ASN A N 1
ATOM 1387 C CA . ASN A 1 170 ? 14.067 2.913 2.532 1.00 83.75 170 ASN A CA 1
ATOM 1388 C C . ASN A 1 170 ? 13.052 3.388 1.494 1.00 83.75 170 ASN A C 1
ATOM 1390 O O . ASN A 1 170 ? 13.041 4.555 1.130 1.00 83.75 170 ASN A O 1
ATOM 1394 N N . THR A 1 171 ? 12.142 2.514 1.061 1.00 88.62 171 THR A N 1
ATOM 1395 C CA . THR A 1 171 ? 11.101 2.851 0.074 1.00 88.62 171 THR A CA 1
ATOM 1396 C C . THR A 1 171 ? 10.349 4.141 0.399 1.00 88.62 171 THR A C 1
ATOM 1398 O O . THR A 1 171 ? 9.996 4.886 -0.509 1.00 88.62 171 THR A O 1
ATOM 1401 N N . ARG A 1 172 ? 10.123 4.419 1.692 1.00 90.88 172 ARG A N 1
ATOM 1402 C CA . ARG A 1 172 ? 9.414 5.622 2.152 1.00 90.88 172 ARG A CA 1
ATOM 1403 C C . ARG A 1 172 ? 10.144 6.914 1.822 1.00 90.88 172 ARG A C 1
ATOM 1405 O O . ARG A 1 172 ? 9.492 7.935 1.696 1.00 90.88 172 ARG A O 1
ATOM 1412 N N . GLU A 1 173 ? 11.461 6.888 1.687 1.00 90.56 173 GLU A N 1
ATOM 1413 C CA . GLU A 1 173 ? 12.280 8.076 1.424 1.00 90.56 173 GLU A CA 1
ATOM 1414 C C . GLU A 1 173 ? 12.360 8.408 -0.074 1.00 90.56 173 GLU A C 1
ATOM 1416 O O . GLU A 1 173 ? 12.939 9.423 -0.429 1.00 90.56 173 GLU A O 1
ATOM 1421 N N . HIS A 1 174 ? 11.781 7.580 -0.950 1.00 92.50 174 HIS A N 1
ATOM 1422 C CA . HIS A 1 174 ? 11.974 7.671 -2.402 1.00 92.50 174 HIS A CA 1
ATOM 1423 C C . HIS A 1 174 ? 10.667 7.480 -3.183 1.00 92.50 174 HIS A C 1
ATOM 1425 O O . HIS A 1 174 ? 10.631 6.817 -4.225 1.00 92.50 174 HIS A O 1
ATOM 1431 N N . PHE A 1 175 ? 9.555 8.004 -2.668 1.00 94.50 175 PHE A N 1
ATOM 1432 C CA . PHE A 1 175 ? 8.265 7.909 -3.348 1.00 94.50 175 PHE A CA 1
ATOM 1433 C C . PHE A 1 175 ? 8.240 8.723 -4.649 1.00 94.50 175 PHE A C 1
ATOM 1435 O O . PHE A 1 175 ? 7.617 8.300 -5.620 1.00 94.50 175 PHE A O 1
ATOM 1442 N N . GLU A 1 176 ? 8.951 9.837 -4.711 1.00 94.94 176 GLU A N 1
ATOM 1443 C CA . GLU A 1 176 ? 9.026 10.716 -5.876 1.00 94.94 176 GLU A CA 1
ATOM 1444 C C . GLU A 1 176 ? 9.742 10.104 -7.082 1.00 94.94 176 GLU A C 1
ATOM 1446 O O . GLU A 1 176 ? 9.549 10.562 -8.202 1.00 94.94 176 GLU A O 1
ATOM 1451 N N . GLU A 1 177 ? 10.549 9.058 -6.886 1.00 95.50 177 GLU A N 1
ATOM 1452 C CA . GLU A 1 177 ? 11.359 8.488 -7.966 1.00 95.50 177 GLU A CA 1
ATOM 1453 C C . GLU A 1 177 ? 10.538 7.753 -9.027 1.00 95.50 177 GLU A C 1
ATOM 1455 O O . GLU A 1 177 ? 11.005 7.605 -10.156 1.00 95.50 177 GLU A O 1
ATOM 1460 N N . VAL A 1 178 ? 9.338 7.291 -8.677 1.00 96.81 178 VAL A N 1
ATOM 1461 C CA . VAL A 1 178 ? 8.436 6.573 -9.583 1.00 96.81 178 VAL A CA 1
ATOM 1462 C C . VAL A 1 178 ? 7.152 7.366 -9.774 1.00 96.81 178 VAL A C 1
ATOM 1464 O O . VAL A 1 178 ? 6.640 7.965 -8.828 1.00 96.81 178 VAL A O 1
ATOM 1467 N N . ASP A 1 179 ? 6.595 7.332 -10.978 1.00 98.19 179 ASP A N 1
ATOM 1468 C CA . ASP A 1 179 ? 5.329 7.993 -11.284 1.00 98.19 179 ASP A CA 1
ATOM 1469 C C . ASP A 1 179 ? 4.147 7.282 -10.594 1.00 98.19 179 ASP A C 1
ATOM 1471 O O . ASP A 1 179 ? 3.420 7.869 -9.783 1.00 98.19 179 ASP A O 1
ATOM 1475 N N . ILE A 1 180 ? 4.005 5.973 -10.822 1.00 98.50 180 ILE A N 1
ATOM 1476 C CA . ILE A 1 180 ? 3.004 5.130 -10.159 1.00 98.50 180 ILE A CA 1
ATOM 1477 C C . ILE A 1 180 ? 3.653 3.904 -9.524 1.00 98.50 180 ILE A C 1
ATOM 1479 O O . ILE A 1 180 ? 4.596 3.339 -10.069 1.00 98.50 180 ILE A O 1
ATOM 1483 N N . CYS A 1 181 ? 3.165 3.486 -8.356 1.00 98.19 181 CYS A N 1
ATOM 1484 C CA . CYS A 1 181 ? 3.695 2.314 -7.660 1.00 98.19 181 CYS A CA 1
ATOM 1485 C C . CYS A 1 181 ? 2.622 1.238 -7.482 1.00 98.19 181 CYS A C 1
ATOM 1487 O O . CYS A 1 181 ? 1.468 1.563 -7.197 1.00 98.19 181 CYS A O 1
ATOM 1489 N N . VAL A 1 182 ? 2.997 -0.031 -7.638 1.00 98.69 182 VAL A N 1
ATOM 1490 C CA . VAL A 1 182 ? 2.085 -1.178 -7.607 1.00 98.69 182 VAL A CA 1
ATOM 1491 C C . VAL A 1 182 ? 2.507 -2.218 -6.572 1.00 98.69 182 VAL A C 1
ATOM 1493 O O . VAL A 1 182 ? 3.695 -2.419 -6.320 1.00 98.69 182 VAL A O 1
ATOM 1496 N N . ALA A 1 183 ? 1.531 -2.886 -5.960 1.00 98.25 183 ALA A N 1
ATOM 1497 C CA . ALA A 1 183 ? 1.746 -4.003 -5.037 1.00 98.25 183 ALA A CA 1
ATOM 1498 C C . ALA A 1 183 ? 0.486 -4.875 -4.951 1.00 98.25 183 ALA A C 1
ATOM 1500 O O . ALA A 1 183 ? -0.617 -4.392 -5.205 1.00 98.25 183 ALA A O 1
ATOM 1501 N N . ALA A 1 184 ? 0.614 -6.135 -4.523 1.00 96.75 184 ALA A N 1
ATOM 1502 C CA . ALA A 1 184 ? -0.555 -6.984 -4.272 1.00 96.75 184 ALA A CA 1
ATOM 1503 C C . ALA A 1 184 ? -1.415 -6.401 -3.136 1.00 96.75 184 ALA A C 1
ATOM 1505 O O . ALA A 1 184 ? -2.577 -6.050 -3.322 1.00 96.75 184 ALA A O 1
ATOM 1506 N N . ALA A 1 185 ? -0.798 -6.225 -1.968 1.00 93.06 185 ALA A N 1
ATOM 1507 C CA . ALA A 1 185 ? -1.290 -5.402 -0.871 1.00 93.06 185 ALA A CA 1
ATOM 1508 C C . ALA A 1 185 ? -0.091 -4.948 -0.031 1.00 93.06 185 ALA A C 1
ATOM 1510 O O . ALA A 1 185 ? 0.747 -5.764 0.348 1.00 93.06 185 ALA A O 1
ATOM 1511 N N . SER A 1 186 ? 0.016 -3.648 0.245 1.00 93.75 186 SER A N 1
ATOM 1512 C CA . SER A 1 186 ? 1.121 -3.092 1.029 1.00 93.75 186 SER A CA 1
ATOM 1513 C C . SER A 1 186 ? 0.700 -1.813 1.746 1.00 93.75 186 SER A C 1
ATOM 1515 O O . SER A 1 186 ? 0.028 -0.957 1.164 1.00 93.75 186 SER A O 1
ATOM 1517 N N . THR A 1 187 ? 1.132 -1.660 3.000 1.00 92.75 187 THR A N 1
ATOM 1518 C CA . THR A 1 187 ? 0.944 -0.415 3.765 1.00 92.75 187 THR A CA 1
ATOM 1519 C C . THR A 1 187 ? 1.727 0.743 3.160 1.00 92.75 187 THR A C 1
ATOM 1521 O O . THR A 1 187 ? 1.311 1.892 3.262 1.00 92.75 187 THR A O 1
ATOM 1524 N N . THR A 1 188 ? 2.819 0.449 2.452 1.00 94.81 188 THR A N 1
ATOM 1525 C CA . THR A 1 188 ? 3.625 1.461 1.767 1.00 94.81 188 THR A CA 1
ATOM 1526 C C . THR A 1 188 ? 2.851 2.174 0.665 1.00 94.81 188 THR A C 1
ATOM 1528 O O . THR A 1 188 ? 3.106 3.347 0.418 1.00 94.81 188 THR A O 1
ATOM 1531 N N . LEU A 1 189 ? 1.845 1.533 0.063 1.00 96.94 189 LEU A N 1
ATOM 1532 C CA . LEU A 1 189 ? 0.956 2.220 -0.873 1.00 96.94 189 LEU A CA 1
ATOM 1533 C C . LEU A 1 189 ? -0.004 3.195 -0.166 1.00 96.94 189 LEU A C 1
ATOM 1535 O O . LEU A 1 189 ? -0.268 4.262 -0.708 1.00 96.94 189 LEU A O 1
ATOM 1539 N N . ILE A 1 190 ? -0.456 2.904 1.062 1.00 96.06 190 ILE A N 1
ATOM 1540 C CA . ILE A 1 190 ? -1.255 3.856 1.861 1.00 96.06 190 ILE A CA 1
ATOM 1541 C C . ILE A 1 190 ? -0.416 5.081 2.233 1.00 96.06 190 ILE A C 1
ATOM 1543 O O . ILE A 1 190 ? -0.863 6.214 2.083 1.00 96.06 190 ILE A O 1
ATOM 1547 N N . GLU A 1 191 ? 0.817 4.860 2.686 1.00 95.56 191 GLU A N 1
ATOM 1548 C CA . GLU A 1 191 ? 1.765 5.935 3.002 1.00 95.56 191 GLU A CA 1
ATOM 1549 C C . GLU A 1 191 ? 2.084 6.777 1.757 1.00 95.56 191 GLU A C 1
ATOM 1551 O O . GLU A 1 191 ? 2.165 7.999 1.828 1.00 95.56 191 GLU A O 1
ATOM 1556 N N . ARG A 1 192 ? 2.209 6.134 0.594 1.00 96.25 192 ARG A N 1
ATOM 1557 C CA . ARG A 1 192 ? 2.411 6.806 -0.690 1.00 96.25 192 ARG A CA 1
ATOM 1558 C C . ARG A 1 192 ? 1.226 7.710 -1.052 1.00 96.25 192 ARG A C 1
ATOM 1560 O O . ARG A 1 192 ? 1.434 8.865 -1.420 1.00 96.25 192 ARG A O 1
ATOM 1567 N N . LEU A 1 193 ? -0.004 7.217 -0.882 1.00 97.50 193 LEU A N 1
ATOM 1568 C CA . LEU A 1 193 ? -1.219 8.012 -1.082 1.00 97.50 193 LEU A CA 1
ATOM 1569 C C . LEU A 1 193 ? -1.302 9.192 -0.100 1.00 97.50 193 LEU A C 1
ATOM 1571 O O . LEU A 1 193 ? -1.735 10.279 -0.482 1.00 97.50 193 LEU A O 1
ATOM 1575 N N . PHE A 1 194 ? -0.834 9.013 1.139 1.00 96.38 194 PHE A N 1
ATOM 1576 C CA . PHE A 1 194 ? -0.770 10.084 2.137 1.00 96.38 194 PHE A CA 1
ATOM 1577 C C . PHE A 1 194 ? 0.042 11.289 1.661 1.00 96.38 194 PHE A C 1
ATOM 1579 O O . PHE A 1 194 ? -0.394 12.431 1.816 1.00 96.38 194 PHE A O 1
ATOM 1586 N N . PHE A 1 195 ? 1.169 11.051 0.996 1.00 95.62 195 PHE A N 1
ATOM 1587 C CA . PHE A 1 195 ? 2.001 12.118 0.439 1.00 95.62 195 PHE A CA 1
ATOM 1588 C C . PHE A 1 195 ? 1.587 12.583 -0.968 1.00 95.62 195 PHE A C 1
ATOM 1590 O O . PHE A 1 195 ? 2.281 13.401 -1.558 1.00 95.62 195 PHE A O 1
ATOM 1597 N N . GLY A 1 196 ? 0.459 12.108 -1.508 1.00 96.31 196 GLY A N 1
ATOM 1598 C CA . GLY A 1 196 ? -0.058 12.577 -2.801 1.00 96.31 196 GLY A CA 1
ATOM 1599 C C . GLY A 1 196 ? 0.524 11.873 -4.024 1.00 96.31 196 GLY A C 1
ATOM 1600 O O . GLY A 1 196 ? 0.311 12.321 -5.147 1.00 96.31 196 GLY A O 1
ATOM 1601 N N . PHE A 1 197 ? 1.224 10.756 -3.842 1.00 97.81 197 PHE A N 1
ATOM 1602 C CA . PHE A 1 197 ? 1.766 9.979 -4.952 1.00 97.81 197 PHE A CA 1
ATOM 1603 C C . PHE A 1 197 ? 0.799 8.874 -5.396 1.00 97.81 197 PHE A C 1
ATOM 1605 O O . PHE A 1 197 ? 0.071 8.293 -4.589 1.00 97.81 197 PHE A O 1
ATOM 1612 N N . LYS A 1 198 ? 0.818 8.539 -6.691 1.00 98.56 198 LYS A N 1
ATOM 1613 C CA . LYS A 1 198 ? -0.105 7.560 -7.290 1.00 98.56 198 LYS A CA 1
ATOM 1614 C C . LYS A 1 198 ? 0.248 6.127 -6.902 1.00 98.56 198 LYS A C 1
ATOM 1616 O O . LYS A 1 198 ? 1.419 5.742 -6.950 1.00 98.56 198 LYS A O 1
ATOM 1621 N N . ALA A 1 199 ? -0.755 5.315 -6.589 1.00 98.44 199 ALA A N 1
ATOM 1622 C CA . ALA A 1 199 ? -0.581 3.913 -6.223 1.00 98.44 199 ALA A CA 1
ATOM 1623 C C . ALA A 1 199 ? -1.699 3.042 -6.806 1.00 98.44 199 ALA A C 1
ATOM 1625 O O . ALA A 1 199 ? -2.845 3.481 -6.836 1.00 98.44 199 ALA A O 1
ATOM 1626 N N . LEU A 1 200 ? -1.385 1.810 -7.213 1.00 98.69 200 LEU A N 1
ATOM 1627 C CA . LEU A 1 200 ? -2.374 0.801 -7.601 1.00 98.69 200 LEU A CA 1
ATOM 1628 C C . LEU A 1 200 ? -2.178 -0.480 -6.800 1.00 98.69 200 LEU A C 1
ATOM 1630 O O . LEU A 1 200 ? -1.054 -0.917 -6.553 1.00 98.69 200 LEU A O 1
ATOM 1634 N N . TYR A 1 201 ? -3.283 -1.123 -6.458 1.00 98.56 201 TYR A N 1
ATOM 1635 C CA . TYR A 1 201 ? -3.270 -2.447 -5.857 1.00 98.56 201 TYR A CA 1
ATOM 1636 C C . TYR A 1 201 ? -3.601 -3.502 -6.914 1.00 98.56 201 TYR A C 1
ATOM 1638 O O . TYR A 1 201 ? -4.446 -3.287 -7.780 1.00 98.56 201 TYR A O 1
ATOM 1646 N N . ALA A 1 202 ? -2.978 -4.671 -6.823 1.00 98.38 202 ALA A N 1
ATOM 1647 C CA . ALA A 1 202 ? -3.309 -5.828 -7.654 1.00 98.38 202 ALA A CA 1
ATOM 1648 C C . ALA A 1 202 ? -3.496 -7.096 -6.800 1.00 98.38 202 ALA A C 1
ATOM 1650 O O . ALA A 1 202 ? -2.719 -8.048 -6.895 1.00 98.38 202 ALA A O 1
ATOM 1651 N N . PRO A 1 203 ? -4.508 -7.121 -5.913 1.00 97.50 203 PRO A N 1
ATOM 1652 C CA . PRO A 1 203 ? -4.785 -8.250 -5.035 1.00 97.50 203 PRO A CA 1
ATOM 1653 C C . PRO A 1 203 ? -5.572 -9.341 -5.778 1.00 97.50 203 PRO A C 1
ATOM 1655 O O . PRO A 1 203 ? -6.679 -9.692 -5.364 1.00 97.50 203 PRO A O 1
ATOM 1658 N N . PHE A 1 204 ? -5.031 -9.851 -6.891 1.00 98.31 204 PHE A N 1
ATOM 1659 C CA . PHE A 1 204 ? -5.736 -10.739 -7.832 1.00 98.31 204 PHE A CA 1
ATOM 1660 C C . PHE A 1 204 ? -6.440 -11.919 -7.159 1.00 98.31 204 PHE A C 1
ATOM 1662 O O . PHE A 1 204 ? -7.552 -12.280 -7.532 1.00 98.31 204 PHE A O 1
ATOM 1669 N N . PHE A 1 205 ? -5.830 -12.479 -6.117 1.00 97.88 205 PHE A N 1
ATOM 1670 C CA . PHE A 1 205 ? -6.347 -13.643 -5.407 1.00 97.88 205 PHE A CA 1
ATOM 1671 C C . PHE A 1 205 ? -6.687 -13.370 -3.941 1.00 97.88 205 PHE A C 1
ATOM 1673 O O . PHE A 1 205 ? -6.919 -14.320 -3.201 1.00 97.88 205 PHE A O 1
ATOM 1680 N N . ILE A 1 206 ? -6.761 -12.103 -3.507 1.00 95.75 206 ILE A N 1
ATOM 1681 C CA . ILE A 1 206 ? -7.246 -11.762 -2.161 1.00 95.75 206 ILE A CA 1
ATOM 1682 C C . ILE A 1 206 ? -8.742 -11.427 -2.256 1.00 95.75 206 ILE A C 1
ATOM 1684 O O . ILE A 1 206 ? -9.107 -10.311 -2.648 1.00 95.75 206 ILE A O 1
ATOM 1688 N N . PRO A 1 207 ? -9.650 -12.357 -1.909 1.00 90.31 207 PRO A N 1
ATOM 1689 C CA . PRO A 1 207 ? -11.079 -12.175 -2.162 1.00 90.31 207 PRO A CA 1
ATOM 1690 C C . PRO A 1 207 ? -11.668 -11.008 -1.362 1.00 90.31 207 PRO A C 1
ATOM 1692 O O . PRO A 1 207 ? -12.529 -10.285 -1.856 1.00 90.31 207 PRO A O 1
ATOM 1695 N N . THR A 1 208 ? -11.167 -10.785 -0.149 1.00 90.31 208 THR A N 1
ATOM 1696 C CA . THR A 1 208 ? -11.710 -9.813 0.805 1.00 90.31 208 THR A CA 1
ATOM 1697 C C . THR A 1 208 ? -11.171 -8.393 0.641 1.00 90.31 208 THR A C 1
ATOM 1699 O O . THR A 1 208 ? -11.661 -7.497 1.322 1.00 90.31 208 THR A O 1
ATOM 1702 N N . PHE A 1 209 ? -10.184 -8.159 -0.235 1.00 94.94 209 PHE A N 1
ATOM 1703 C CA . PHE A 1 209 ? -9.528 -6.853 -0.340 1.00 94.94 209 PHE A CA 1
ATOM 1704 C C . PHE A 1 209 ? -9.344 -6.354 -1.781 1.00 94.94 209 PHE A C 1
ATOM 1706 O O . PHE A 1 209 ? -8.769 -7.083 -2.589 1.00 94.94 209 PHE A O 1
ATOM 1713 N N . PRO A 1 210 ? -9.727 -5.105 -2.098 1.00 95.88 210 PRO A N 1
ATOM 1714 C CA . PRO A 1 210 ? -10.544 -4.219 -1.267 1.00 95.88 210 PRO A CA 1
ATOM 1715 C C . PRO A 1 210 ? -12.012 -4.664 -1.245 1.00 95.88 210 PRO A C 1
ATOM 1717 O O . PRO A 1 210 ? -12.453 -5.435 -2.102 1.00 95.88 210 PRO A O 1
ATOM 1720 N N . LEU A 1 211 ? -12.772 -4.160 -0.273 1.00 94.81 211 LEU A N 1
ATOM 1721 C CA . LEU A 1 211 ? -14.219 -4.320 -0.229 1.00 94.81 211 LEU A CA 1
ATOM 1722 C C . LEU A 1 211 ? -14.854 -3.632 -1.454 1.00 94.81 211 LEU A C 1
ATOM 1724 O O . LEU A 1 211 ? -14.427 -2.531 -1.825 1.00 94.81 211 LEU A O 1
ATOM 1728 N N . PRO A 1 212 ? -15.877 -4.236 -2.085 1.00 93.62 212 PRO A N 1
ATOM 1729 C CA . PRO A 1 212 ? -16.578 -3.616 -3.206 1.00 93.62 212 PRO A CA 1
ATOM 1730 C C . PRO A 1 212 ? -17.139 -2.233 -2.855 1.00 93.62 212 PRO A C 1
ATOM 1732 O O . PRO A 1 212 ? -17.621 -2.011 -1.749 1.00 93.62 212 PRO A O 1
ATOM 1735 N N . GLY A 1 213 ? -17.087 -1.301 -3.809 1.00 92.19 213 GLY A N 1
ATOM 1736 C CA . GLY A 1 213 ? -17.640 0.052 -3.657 1.00 92.19 213 GLY A CA 1
ATOM 1737 C C . GLY A 1 213 ? -16.782 1.033 -2.850 1.00 92.19 213 GLY A C 1
ATOM 1738 O O . GLY A 1 213 ? -17.096 2.221 -2.830 1.00 92.19 213 GLY A O 1
ATOM 1739 N N . THR A 1 214 ? -15.692 0.573 -2.234 1.00 95.44 214 THR A N 1
ATOM 1740 C CA . THR A 1 214 ? -14.759 1.438 -1.497 1.00 95.44 214 THR A CA 1
ATOM 1741 C C . THR A 1 214 ? -13.888 2.282 -2.419 1.00 95.44 214 THR A C 1
ATOM 1743 O O . THR A 1 214 ? -13.712 1.981 -3.603 1.00 95.44 214 THR A O 1
ATOM 1746 N N . THR A 1 215 ? -13.289 3.331 -1.863 1.00 95.56 215 THR A N 1
ATOM 1747 C CA . THR A 1 215 ? -12.381 4.211 -2.600 1.00 95.56 215 THR A CA 1
ATOM 1748 C C . THR A 1 215 ? -11.165 3.439 -3.123 1.00 95.56 215 THR A C 1
ATOM 1750 O O . THR A 1 215 ? -10.812 3.575 -4.295 1.00 95.56 215 THR A O 1
ATOM 1753 N N . LEU A 1 216 ? -10.571 2.546 -2.315 1.00 96.19 216 LEU A N 1
ATOM 1754 C CA . LEU A 1 216 ? -9.449 1.711 -2.773 1.00 96.19 216 LEU A CA 1
ATOM 1755 C C . LEU A 1 216 ? -9.828 0.778 -3.929 1.00 96.19 216 LEU A C 1
ATOM 1757 O O . LEU A 1 216 ? -8.974 0.489 -4.767 1.00 96.19 216 LEU A O 1
ATOM 1761 N N . ALA A 1 217 ? -11.086 0.334 -4.027 1.00 97.19 217 ALA A N 1
ATOM 1762 C CA . ALA A 1 217 ? -11.536 -0.506 -5.139 1.00 97.19 217 ALA A CA 1
ATOM 1763 C C . ALA A 1 217 ? -11.385 0.171 -6.509 1.00 97.19 217 ALA A C 1
ATOM 1765 O O . ALA A 1 217 ? -11.206 -0.523 -7.504 1.00 97.19 217 ALA A O 1
ATOM 1766 N N . ARG A 1 218 ? -11.379 1.508 -6.568 1.00 97.88 218 ARG A N 1
ATOM 1767 C CA . ARG A 1 218 ? -11.209 2.275 -7.816 1.00 97.88 218 ARG A CA 1
ATOM 1768 C C . ARG A 1 218 ? -9.784 2.228 -8.368 1.00 97.88 218 ARG A C 1
ATOM 1770 O O . ARG A 1 218 ? -9.584 2.374 -9.568 1.00 97.88 218 ARG A O 1
ATOM 1777 N N . ILE A 1 219 ? -8.812 1.984 -7.493 1.00 98.31 219 ILE A N 1
ATOM 1778 C CA . ILE A 1 219 ? -7.384 1.882 -7.818 1.00 98.31 219 ILE A CA 1
ATOM 1779 C C . ILE A 1 219 ? -6.849 0.462 -7.603 1.00 98.31 219 ILE A C 1
ATOM 1781 O O . ILE A 1 219 ? -5.653 0.267 -7.395 1.00 98.31 219 ILE A O 1
ATOM 1785 N N . SER A 1 220 ? -7.739 -0.533 -7.622 1.00 98.38 220 SER A N 1
ATOM 1786 C CA . SER A 1 220 ? -7.392 -1.937 -7.423 1.00 98.38 220 SER A CA 1
ATOM 1787 C C . SER A 1 220 ? -7.816 -2.786 -8.613 1.00 98.38 220 SER A C 1
ATOM 1789 O O . SER A 1 220 ? -8.955 -2.706 -9.064 1.00 98.38 220 SER A O 1
ATOM 1791 N N . ALA A 1 221 ? -6.926 -3.657 -9.076 1.00 98.06 221 ALA A N 1
ATOM 1792 C CA . ALA A 1 221 ? -7.217 -4.650 -10.097 1.00 98.06 221 ALA A CA 1
ATOM 1793 C C . ALA A 1 221 ? -7.424 -6.036 -9.478 1.00 98.06 221 ALA A C 1
ATOM 1795 O O . ALA A 1 221 ? -6.598 -6.509 -8.698 1.00 98.06 221 ALA A O 1
ATOM 1796 N N . LYS A 1 222 ? -8.522 -6.701 -9.849 1.00 96.75 222 LYS A N 1
ATOM 1797 C CA . LYS A 1 222 ? -8.823 -8.088 -9.447 1.00 96.75 222 LYS A CA 1
ATOM 1798 C C . LYS A 1 222 ? -8.353 -9.129 -10.457 1.00 96.75 222 LYS A C 1
ATOM 1800 O O . LYS A 1 222 ? -8.394 -10.318 -10.174 1.00 96.75 222 LYS A O 1
ATOM 1805 N N . ASP A 1 223 ? -7.870 -8.673 -11.600 1.00 97.94 223 ASP A N 1
ATOM 1806 C CA . ASP A 1 223 ? -7.380 -9.495 -12.690 1.00 97.94 223 ASP A CA 1
ATOM 1807 C C . ASP A 1 223 ? -6.364 -8.704 -13.523 1.00 97.94 223 ASP A C 1
ATOM 1809 O O . ASP A 1 223 ? -6.205 -7.484 -13.384 1.00 97.94 223 ASP A O 1
ATOM 1813 N N . ARG A 1 224 ? -5.675 -9.426 -14.406 1.00 98.25 224 ARG A N 1
ATOM 1814 C CA . ARG A 1 224 ? -4.632 -8.887 -15.279 1.00 98.25 224 ARG A CA 1
ATOM 1815 C C . ARG A 1 224 ? -5.143 -7.818 -16.244 1.00 98.25 224 ARG A C 1
ATOM 1817 O O . ARG A 1 224 ? -4.457 -6.826 -16.468 1.00 98.25 224 ARG A O 1
ATOM 1824 N N . GLU A 1 225 ? -6.317 -8.014 -16.831 1.00 98.38 225 GLU A N 1
ATOM 1825 C CA . GLU A 1 225 ? -6.854 -7.102 -17.843 1.00 98.38 225 GLU A CA 1
ATOM 1826 C C . GLU A 1 225 ? -7.160 -5.733 -17.225 1.00 98.38 225 GLU A C 1
ATOM 1828 O O . GLU A 1 225 ? -6.759 -4.689 -17.745 1.00 98.38 225 GLU A O 1
ATOM 1833 N N . THR A 1 226 ? -7.812 -5.740 -16.065 1.00 98.44 226 THR A N 1
ATOM 1834 C CA . THR A 1 226 ? -8.089 -4.546 -15.269 1.00 98.44 226 THR A CA 1
ATOM 1835 C C . THR A 1 226 ? -6.793 -3.870 -14.828 1.00 98.44 226 THR A C 1
ATOM 1837 O O . THR A 1 226 ? -6.697 -2.644 -14.865 1.00 98.44 226 THR A O 1
ATOM 1840 N N . PHE A 1 227 ? -5.772 -4.646 -14.457 1.00 98.75 227 PHE A N 1
ATOM 1841 C CA . PHE A 1 227 ? -4.465 -4.104 -14.087 1.00 98.75 227 PHE A CA 1
ATOM 1842 C C . PHE A 1 227 ? -3.815 -3.329 -15.237 1.00 98.75 227 PHE A C 1
ATOM 1844 O O . PHE A 1 227 ? -3.376 -2.198 -15.032 1.00 98.75 227 PHE A O 1
ATOM 1851 N N . PHE A 1 228 ? -3.826 -3.882 -16.452 1.00 98.69 228 PHE A N 1
ATOM 1852 C CA . PHE A 1 228 ? -3.266 -3.211 -17.631 1.00 98.69 228 PHE A CA 1
ATOM 1853 C C . PHE A 1 228 ? -4.025 -1.927 -17.951 1.00 98.69 228 PHE A C 1
ATOM 1855 O O . PHE A 1 228 ? -3.408 -0.880 -18.125 1.00 98.69 228 PHE A O 1
ATOM 1862 N N . LYS A 1 229 ? -5.363 -1.973 -17.908 1.00 98.69 229 LYS A N 1
ATOM 1863 C CA . LYS A 1 229 ? -6.214 -0.789 -18.096 1.00 98.69 229 LYS A CA 1
ATOM 1864 C C . LYS A 1 229 ? -5.910 0.318 -17.085 1.00 98.69 229 LYS A C 1
ATOM 1866 O O . LYS A 1 229 ? -5.915 1.490 -17.451 1.00 98.69 229 LYS A O 1
ATOM 1871 N N . LEU A 1 230 ? -5.653 -0.028 -15.821 1.00 98.75 230 LEU A N 1
ATOM 1872 C CA . LEU A 1 230 ? -5.288 0.957 -14.800 1.00 98.75 230 LEU A CA 1
ATOM 1873 C C . LEU A 1 230 ? -3.899 1.557 -15.051 1.00 98.75 230 LEU A C 1
ATOM 1875 O O . LEU A 1 230 ? -3.737 2.763 -14.882 1.00 98.75 230 LEU A O 1
ATOM 1879 N N . LEU A 1 231 ? -2.915 0.757 -15.471 1.00 98.62 231 LEU A N 1
ATOM 1880 C CA . LEU A 1 231 ? -1.589 1.272 -15.824 1.00 98.62 231 LEU A CA 1
ATOM 1881 C C . LEU A 1 231 ? -1.646 2.196 -17.046 1.00 98.62 231 LEU A C 1
ATOM 1883 O O . LEU A 1 231 ? -1.147 3.317 -16.970 1.00 98.62 231 LEU A O 1
ATOM 1887 N N . ASP A 1 232 ? -2.314 1.769 -18.121 1.00 98.44 232 ASP A N 1
ATOM 1888 C CA . ASP A 1 232 ? -2.504 2.568 -19.339 1.00 98.44 232 ASP A CA 1
ATOM 1889 C C . ASP A 1 232 ? -3.221 3.892 -19.038 1.00 98.44 232 ASP A C 1
ATOM 1891 O O . ASP A 1 232 ? -2.893 4.930 -19.610 1.00 98.44 232 ASP A O 1
ATOM 1895 N N . ARG A 1 233 ? -4.193 3.869 -18.117 1.00 98.50 233 ARG A N 1
ATOM 1896 C CA . ARG A 1 233 ? -4.947 5.064 -17.731 1.00 98.50 233 ARG A CA 1
ATOM 1897 C C . ARG A 1 233 ? -4.118 6.053 -16.924 1.00 98.50 233 ARG A C 1
ATOM 1899 O O . ARG A 1 233 ? -4.335 7.251 -17.066 1.00 98.50 233 ARG A O 1
ATOM 1906 N N . TRP A 1 234 ? -3.261 5.578 -16.021 1.00 98.50 234 TRP A N 1
ATOM 1907 C CA . TRP A 1 234 ? -2.721 6.430 -14.960 1.00 98.50 234 TRP A CA 1
ATOM 1908 C C . TRP A 1 234 ? -1.239 6.759 -15.076 1.00 98.50 234 TRP A C 1
ATOM 1910 O O . TRP A 1 234 ? -0.817 7.736 -14.455 1.00 98.50 234 TRP A O 1
ATOM 1920 N N . ILE A 1 235 ? -0.444 6.018 -15.849 1.00 98.06 235 ILE A N 1
ATOM 1921 C CA . ILE A 1 235 ? 0.951 6.402 -16.115 1.00 98.06 235 ILE A CA 1
ATOM 1922 C C . ILE A 1 235 ? 0.978 7.743 -16.868 1.00 98.06 235 ILE A C 1
ATOM 1924 O O . ILE A 1 235 ? 0.206 7.974 -17.793 1.00 98.06 235 ILE A O 1
ATOM 1928 N N . GLY A 1 236 ? 1.841 8.663 -16.437 1.00 97.00 236 GLY A N 1
ATOM 1929 C CA . GLY A 1 236 ? 2.007 10.002 -17.009 1.00 97.00 236 GLY A CA 1
ATOM 1930 C C . GLY A 1 236 ? 0.905 11.010 -16.658 1.00 97.00 236 GLY A C 1
ATOM 1931 O O . GLY A 1 236 ? 1.081 12.206 -16.881 1.00 97.00 236 GLY A O 1
ATOM 1932 N N . VAL A 1 237 ? -0.216 10.571 -16.075 1.00 98.12 237 VAL A N 1
ATOM 1933 C CA . VAL A 1 237 ? -1.300 11.469 -15.648 1.00 98.12 237 VAL A CA 1
ATOM 1934 C C . VAL A 1 237 ? -0.901 12.230 -14.376 1.00 98.12 237 VAL A C 1
ATOM 1936 O O . VAL A 1 237 ? -0.387 11.604 -13.444 1.00 98.12 237 VAL A O 1
ATOM 1939 N N . PRO A 1 238 ? -1.163 13.549 -14.272 1.00 97.56 238 PRO A N 1
ATOM 1940 C CA . PRO A 1 238 ? -0.885 14.310 -13.056 1.00 97.56 238 PRO A CA 1
ATOM 1941 C C . PRO A 1 238 ? -1.529 13.694 -11.809 1.00 97.56 238 PRO A C 1
ATOM 1943 O O . PRO A 1 238 ? -2.684 13.262 -11.833 1.00 97.56 238 PRO A O 1
ATOM 1946 N N . ALA A 1 239 ? -0.798 13.694 -10.692 1.00 97.25 239 ALA A N 1
ATOM 1947 C CA . ALA A 1 239 ? -1.277 13.120 -9.437 1.00 97.25 239 ALA A CA 1
ATOM 1948 C C . ALA A 1 239 ? -2.591 13.768 -8.966 1.00 97.25 239 ALA A C 1
ATOM 1950 O O . ALA A 1 239 ? -3.487 13.076 -8.503 1.00 97.25 239 ALA A O 1
ATOM 1951 N N . GLN A 1 240 ? -2.765 15.074 -9.164 1.00 97.25 240 GLN A N 1
ATOM 1952 C CA . GLN A 1 240 ? -3.994 15.787 -8.806 1.00 97.25 240 GLN A CA 1
ATOM 1953 C C . GLN A 1 240 ? -5.214 15.214 -9.542 1.00 97.25 240 GLN A C 1
ATOM 1955 O O . GLN A 1 240 ? -6.249 14.977 -8.921 1.00 97.25 240 GLN A O 1
ATOM 1960 N N . THR A 1 241 ? -5.074 14.928 -10.840 1.00 98.44 241 THR A N 1
ATOM 1961 C CA . THR A 1 241 ? -6.120 14.287 -11.649 1.00 98.44 241 THR A CA 1
ATOM 1962 C C . THR A 1 241 ? -6.388 12.865 -11.167 1.00 98.44 241 THR A C 1
ATOM 1964 O O . THR A 1 241 ? -7.543 12.496 -10.969 1.00 98.44 241 THR A O 1
ATOM 1967 N N . PHE A 1 242 ? -5.332 12.088 -10.900 1.00 98.62 242 PHE A N 1
ATOM 1968 C CA . PHE A 1 242 ? -5.458 10.744 -10.333 1.00 98.62 242 PHE A CA 1
ATOM 1969 C C . PHE A 1 24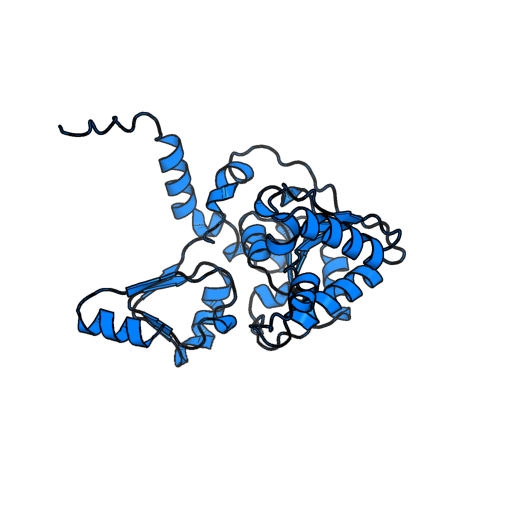2 ? -6.240 10.750 -9.011 1.00 98.62 242 PHE A C 1
ATOM 1971 O O . PHE A 1 242 ? -7.127 9.921 -8.821 1.00 98.62 242 PHE A O 1
ATOM 1978 N N . PHE A 1 243 ? -5.956 11.686 -8.102 1.00 98.50 243 PHE A N 1
ATOM 1979 C CA . PHE A 1 243 ? -6.648 11.768 -6.814 1.00 98.50 243 PHE A CA 1
ATOM 1980 C C . PHE A 1 243 ? -8.113 12.175 -6.969 1.00 98.50 243 PHE A C 1
ATOM 1982 O O . PHE A 1 243 ? -8.978 11.501 -6.408 1.00 98.50 243 PHE A O 1
ATOM 1989 N N . ALA A 1 244 ? -8.386 13.216 -7.758 1.00 98.25 244 ALA A N 1
ATOM 1990 C CA . ALA A 1 244 ? -9.736 13.737 -7.953 1.00 98.25 244 ALA A CA 1
ATOM 1991 C C . ALA A 1 244 ? -10.663 12.713 -8.628 1.00 98.25 244 ALA A C 1
ATOM 1993 O O . ALA A 1 244 ? -11.775 12.466 -8.166 1.00 98.25 244 ALA A O 1
ATOM 1994 N N . GLU A 1 245 ? -10.202 12.056 -9.696 1.00 98.38 245 GLU A N 1
ATOM 1995 C CA . GLU A 1 245 ? -11.028 11.086 -10.425 1.00 98.38 245 GLU A CA 1
ATOM 1996 C C . GLU A 1 245 ? -11.272 9.788 -9.639 1.00 98.38 245 GLU A C 1
ATOM 1998 O O . GLU A 1 245 ? -12.277 9.109 -9.865 1.00 98.38 245 GLU A O 1
ATOM 2003 N N . ASN A 1 246 ? -10.390 9.445 -8.694 1.00 98.25 246 ASN A N 1
ATOM 2004 C CA . ASN A 1 246 ? -10.546 8.263 -7.845 1.00 98.25 246 ASN A CA 1
ATOM 2005 C C . ASN A 1 246 ? -11.139 8.572 -6.458 1.00 98.25 246 ASN A C 1
ATOM 2007 O O . ASN A 1 246 ? -11.390 7.631 -5.709 1.00 98.25 246 ASN A O 1
ATOM 2011 N N . ALA A 1 247 ? -11.444 9.835 -6.135 1.00 97.44 247 ALA A N 1
ATOM 2012 C CA . ALA A 1 247 ? -11.928 10.298 -4.825 1.00 97.44 247 ALA A CA 1
ATOM 2013 C C . ALA A 1 247 ? -10.996 9.947 -3.645 1.00 97.44 247 ALA A C 1
ATOM 2015 O O . ALA A 1 247 ? -11.428 9.474 -2.591 1.00 97.44 247 ALA A O 1
ATOM 2016 N N . LEU A 1 248 ? -9.688 10.143 -3.836 1.00 97.50 248 LEU A N 1
ATOM 2017 C CA . LEU A 1 248 ? -8.645 9.767 -2.875 1.00 97.50 248 LEU A CA 1
ATOM 2018 C C . LEU A 1 248 ? -8.308 10.869 -1.855 1.00 97.50 248 LEU A C 1
ATOM 2020 O O . LEU A 1 248 ? -7.336 10.740 -1.111 1.00 97.50 248 LEU A O 1
ATOM 2024 N N . GLU A 1 249 ? -9.092 11.944 -1.763 1.00 95.38 249 GLU A N 1
ATOM 2025 C CA . GLU A 1 249 ? -8.780 13.117 -0.930 1.00 95.38 249 GLU A CA 1
ATOM 2026 C C . GLU A 1 249 ? -8.624 12.756 0.551 1.00 95.38 249 GLU A C 1
ATOM 2028 O O . GLU A 1 249 ? -7.793 13.333 1.249 1.00 95.38 249 GLU A O 1
ATOM 2033 N N . LYS A 1 250 ? -9.381 11.761 1.032 1.00 94.69 250 LYS A N 1
ATOM 2034 C CA . LYS A 1 250 ? -9.302 11.285 2.423 1.00 94.69 250 LYS A CA 1
ATOM 2035 C C . LYS A 1 250 ? -7.991 10.567 2.750 1.00 94.69 250 LYS A C 1
ATOM 2037 O O . LYS A 1 250 ? -7.656 10.447 3.926 1.00 94.69 250 LYS A O 1
ATOM 2042 N N . PHE A 1 251 ? -7.267 10.070 1.746 1.00 95.50 251 PHE A N 1
ATOM 2043 C CA . PHE A 1 251 ? -5.965 9.436 1.954 1.00 95.50 251 PHE A CA 1
ATOM 2044 C C . PHE A 1 251 ? -4.857 10.473 2.111 1.00 95.50 251 PHE A C 1
ATOM 2046 O O . PHE A 1 251 ? -3.893 10.196 2.813 1.00 95.50 251 PHE A O 1
ATOM 2053 N N . HIS A 1 252 ? -5.006 11.651 1.504 1.00 95.75 252 HIS A N 1
ATOM 2054 C CA . HIS A 1 252 ? -3.984 12.691 1.446 1.00 95.75 252 HIS A CA 1
ATOM 2055 C C . HIS A 1 252 ? -3.746 13.383 2.801 1.00 95.75 252 HIS A C 1
ATOM 2057 O O . HIS A 1 252 ? -4.674 13.597 3.582 1.00 95.75 252 HIS A O 1
ATOM 2063 N N . HIS A 1 253 ? -2.507 13.810 3.065 1.00 93.31 253 HIS A N 1
ATOM 2064 C CA . HIS A 1 253 ? -2.096 14.436 4.328 1.00 93.31 253 HIS A CA 1
ATOM 2065 C C . HIS A 1 253 ? -2.897 15.693 4.694 1.00 93.31 253 HIS A C 1
ATOM 2067 O O . HIS A 1 253 ? -3.077 15.979 5.877 1.00 93.31 253 HIS A O 1
ATOM 2073 N N . THR A 1 254 ? -3.434 16.423 3.710 1.00 91.50 254 THR A N 1
ATOM 2074 C CA . THR A 1 254 ? -4.283 17.605 3.951 1.00 91.50 254 THR A CA 1
ATOM 2075 C C . THR A 1 254 ? -5.560 17.263 4.719 1.00 91.50 254 THR A C 1
ATOM 2077 O O . THR A 1 254 ? -6.068 18.099 5.464 1.00 91.50 254 THR A O 1
ATOM 2080 N N . HIS A 1 255 ? -6.048 16.022 4.626 1.00 90.44 255 HIS A N 1
ATOM 2081 C CA . HIS A 1 255 ? -7.164 15.542 5.438 1.00 90.44 255 HIS A CA 1
ATOM 2082 C C . HIS A 1 255 ? -6.803 15.429 6.934 1.00 90.44 255 HIS A C 1
ATOM 2084 O O . HIS A 1 255 ? -7.676 15.485 7.799 1.00 90.44 255 HIS A O 1
ATOM 2090 N N . PHE A 1 256 ? -5.509 15.340 7.250 1.00 86.50 256 PHE A N 1
ATOM 2091 C CA . PHE A 1 256 ? -4.957 15.207 8.598 1.00 86.50 256 PHE A CA 1
ATOM 2092 C C . PHE A 1 256 ? -4.289 16.492 9.112 1.00 86.50 256 PHE A C 1
ATOM 2094 O O . PHE A 1 256 ? -3.546 16.426 10.094 1.00 86.50 256 PHE A O 1
ATOM 2101 N N . GLY A 1 257 ? -4.559 17.649 8.488 1.00 81.62 257 GLY A N 1
ATOM 2102 C CA . GLY A 1 257 ? -3.831 18.911 8.703 1.00 81.62 257 GLY A CA 1
ATOM 2103 C C . GLY A 1 257 ? -3.511 19.213 10.169 1.00 81.62 257 GLY A C 1
ATOM 2104 O O . GLY A 1 257 ? -2.351 19.320 10.531 1.00 81.62 257 GLY A O 1
ATOM 2105 N N . ARG A 1 258 ? -4.503 19.162 11.071 1.00 81.88 258 ARG A N 1
ATOM 2106 C CA . ARG A 1 258 ? -4.284 19.433 12.509 1.00 81.88 258 ARG A CA 1
ATOM 2107 C C . ARG A 1 258 ? -3.228 18.540 13.179 1.00 81.88 258 ARG A C 1
ATOM 2109 O O . ARG A 1 258 ? -2.533 19.003 14.080 1.00 81.88 258 ARG A O 1
ATOM 2116 N N . ILE A 1 259 ? -3.152 17.260 12.810 1.00 84.31 259 ILE A N 1
ATOM 2117 C CA . ILE A 1 259 ? -2.176 16.315 13.382 1.00 84.31 259 ILE A CA 1
ATOM 2118 C C . ILE A 1 259 ? -0.786 16.617 12.823 1.00 84.31 259 ILE A C 1
ATOM 2120 O O . ILE A 1 259 ? 0.180 16.679 13.583 1.00 84.31 259 ILE A O 1
ATOM 2124 N N . VAL A 1 260 ? -0.710 16.831 11.510 1.00 83.38 260 VAL A N 1
ATOM 2125 C CA . VAL A 1 260 ? 0.527 17.159 10.794 1.00 83.38 260 VAL A CA 1
ATOM 2126 C C . VAL A 1 260 ? 1.103 18.482 11.302 1.00 83.38 260 VAL A C 1
ATOM 2128 O O . VAL A 1 260 ? 2.253 18.512 11.735 1.00 83.38 260 VAL A O 1
ATOM 2131 N N . ASP A 1 261 ? 0.286 19.532 11.368 1.00 84.62 261 ASP A N 1
ATOM 2132 C CA . ASP A 1 261 ? 0.666 20.863 11.846 1.00 84.62 261 ASP A CA 1
ATOM 2133 C C . ASP A 1 261 ? 1.196 20.807 13.281 1.00 84.62 261 ASP A C 1
ATOM 2135 O O . ASP A 1 261 ? 2.246 21.368 13.590 1.00 84.62 261 ASP A O 1
ATOM 2139 N N . ARG A 1 262 ? 0.508 20.073 14.169 1.00 84.62 262 ARG A N 1
ATOM 2140 C CA . ARG A 1 262 ? 0.948 19.899 15.560 1.00 84.62 262 ARG A CA 1
ATOM 2141 C C . ARG A 1 262 ? 2.288 19.170 15.646 1.00 84.62 262 ARG A C 1
ATOM 2143 O O . ARG A 1 262 ? 3.126 19.543 16.466 1.00 84.62 262 ARG A O 1
ATOM 2150 N N . TYR A 1 263 ? 2.492 18.133 14.834 1.00 84.12 263 TYR A N 1
ATOM 2151 C CA . TYR A 1 263 ? 3.761 17.411 14.808 1.00 84.12 263 TYR A CA 1
ATOM 2152 C C . TYR A 1 263 ? 4.902 18.319 14.333 1.00 84.12 263 TYR A C 1
ATOM 2154 O O . TYR A 1 263 ? 5.925 18.412 15.014 1.00 84.12 263 TYR A O 1
ATOM 2162 N N . LEU A 1 264 ? 4.712 19.033 13.220 1.00 81.38 264 LEU A N 1
ATOM 2163 C CA . LEU A 1 264 ? 5.715 19.947 12.671 1.00 81.38 264 LEU A CA 1
ATOM 2164 C C . LEU A 1 264 ? 6.034 21.094 13.645 1.00 81.38 264 LEU A C 1
ATOM 2166 O O . LEU A 1 264 ? 7.207 21.382 13.880 1.00 81.38 264 LEU A O 1
ATOM 2170 N N . ALA A 1 265 ? 5.022 21.670 14.305 1.00 83.06 265 ALA A N 1
ATOM 2171 C CA . ALA A 1 265 ? 5.219 22.683 15.345 1.00 83.06 265 ALA A CA 1
ATOM 2172 C C . ALA A 1 265 ? 6.074 22.157 16.516 1.00 83.06 265 ALA A C 1
ATOM 2174 O O . ALA A 1 265 ? 7.032 22.810 16.923 1.00 83.06 265 ALA A O 1
ATOM 2175 N N . SER A 1 266 ? 5.809 20.934 16.996 1.00 81.38 266 SER A N 1
ATOM 2176 C CA . SER A 1 266 ? 6.582 20.319 18.092 1.00 81.38 266 SER A CA 1
ATOM 2177 C C . SER A 1 266 ? 8.051 20.031 17.745 1.00 81.38 266 SER A C 1
ATOM 2179 O O . SER A 1 266 ? 8.896 19.904 18.632 1.00 81.38 266 SER A O 1
ATOM 2181 N N . ARG A 1 267 ? 8.370 19.909 16.450 1.00 72.94 267 ARG A N 1
ATOM 2182 C CA . ARG A 1 267 ? 9.736 19.725 15.938 1.00 72.94 267 ARG A CA 1
ATOM 2183 C C . ARG A 1 267 ? 10.460 21.060 15.773 1.00 72.94 267 ARG A C 1
ATOM 2185 O O . ARG A 1 267 ? 11.637 21.130 16.118 1.00 72.94 267 ARG A O 1
ATOM 2192 N N . GLY A 1 268 ? 9.756 22.106 15.331 1.00 61.97 268 GLY A N 1
ATOM 2193 C CA . GLY A 1 268 ? 10.268 23.481 15.286 1.00 61.97 268 GLY A CA 1
ATOM 2194 C C . GLY A 1 268 ? 10.571 24.063 16.672 1.00 61.97 268 GLY A C 1
ATOM 2195 O O . GLY A 1 268 ? 11.521 24.824 16.826 1.00 61.97 268 GLY A O 1
ATOM 2196 N N . GLU A 1 269 ? 9.834 23.637 17.702 1.00 51.78 269 GLU A N 1
ATOM 2197 C CA . GLU A 1 269 ? 10.058 24.011 19.108 1.00 51.78 269 GLU A CA 1
ATOM 2198 C C . GLU A 1 269 ? 11.199 23.242 19.801 1.00 51.78 269 GLU A C 1
ATOM 2200 O O . GLU A 1 269 ? 11.427 23.430 20.996 1.00 51.78 269 GLU A O 1
ATOM 2205 N N . LYS A 1 270 ? 11.994 22.424 19.089 1.00 47.78 270 LYS A N 1
ATOM 2206 C CA . LYS A 1 270 ? 13.268 21.904 19.625 1.00 47.78 270 LYS A CA 1
ATOM 2207 C C . LYS A 1 270 ? 14.347 23.002 19.696 1.00 47.78 270 LYS A C 1
ATOM 2209 O O . LYS A 1 270 ? 15.447 22.849 19.177 1.00 47.78 270 LYS A O 1
ATOM 2214 N N . ALA A 1 271 ? 14.053 24.080 20.416 1.00 46.59 271 ALA A N 1
ATOM 2215 C CA . ALA A 1 271 ? 15.017 24.932 21.089 1.00 46.59 271 ALA A CA 1
ATOM 2216 C C . ALA A 1 271 ? 14.805 24.743 22.602 1.00 46.59 271 ALA A C 1
ATOM 2218 O O . ALA A 1 271 ? 13.783 25.135 23.149 1.00 46.59 271 ALA A O 1
ATOM 2219 N N . HIS A 1 272 ? 15.782 24.116 23.265 1.00 40.16 272 HIS A N 1
ATOM 2220 C CA . HIS A 1 272 ? 15.852 23.891 24.719 1.00 40.16 272 HIS A CA 1
ATOM 2221 C C . HIS A 1 272 ? 14.814 22.941 25.339 1.00 40.16 272 HIS A C 1
ATOM 2223 O O . HIS A 1 272 ? 13.865 23.347 26.002 1.00 40.16 272 HIS A O 1
ATOM 2229 N N . ILE A 1 273 ? 15.124 21.644 2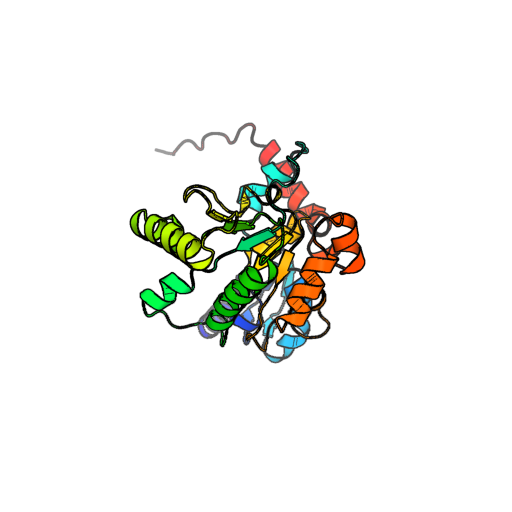5.293 1.00 40.41 273 ILE A N 1
ATOM 2230 C CA . ILE A 1 273 ? 14.797 20.762 26.420 1.00 40.41 273 ILE A CA 1
ATOM 2231 C C . ILE A 1 273 ? 15.926 20.963 27.447 1.00 40.41 273 ILE A C 1
ATOM 2233 O O . ILE A 1 273 ? 17.075 20.669 27.110 1.00 40.41 273 ILE A O 1
ATOM 2237 N N . PRO A 1 274 ? 15.665 21.490 28.658 1.00 38.75 274 PRO A N 1
ATOM 2238 C CA . PRO A 1 274 ? 16.686 21.577 29.694 1.00 38.75 274 PRO A CA 1
ATOM 2239 C C . PRO A 1 274 ? 17.149 20.166 30.049 1.00 38.75 274 PRO A C 1
ATOM 2241 O O . PRO A 1 274 ? 16.314 19.284 30.269 1.00 38.75 274 PRO A O 1
ATOM 2244 N N . GLU A 1 275 ? 18.463 19.953 30.120 1.00 34.62 275 GLU A N 1
ATOM 2245 C CA . GLU A 1 275 ? 19.025 18.726 30.678 1.00 34.62 275 GLU A CA 1
ATOM 2246 C C . GLU A 1 275 ? 18.393 18.463 32.047 1.00 34.62 275 GLU A C 1
ATOM 2248 O O . GLU A 1 275 ? 18.546 19.238 32.998 1.00 34.62 275 GLU A O 1
ATOM 2253 N N . VAL A 1 276 ? 17.665 17.353 32.150 1.00 40.00 276 VAL A N 1
ATOM 2254 C CA . VAL A 1 276 ? 17.223 16.836 33.438 1.00 40.00 276 VAL A CA 1
ATOM 2255 C C . VAL A 1 276 ? 18.487 16.396 34.161 1.00 40.00 276 VAL A C 1
ATOM 2257 O O . VAL A 1 276 ? 19.025 15.325 33.886 1.00 40.00 276 VAL A O 1
ATOM 2260 N N . ARG A 1 277 ? 18.985 17.243 35.069 1.00 35.03 277 ARG A N 1
ATOM 2261 C CA . ARG A 1 277 ? 20.045 16.864 36.005 1.00 35.03 277 ARG A CA 1
ATOM 2262 C C . ARG A 1 277 ? 19.600 15.589 36.712 1.00 35.03 277 ARG A C 1
ATOM 2264 O O . ARG A 1 277 ? 18.640 15.609 37.485 1.00 35.03 277 ARG A O 1
ATOM 2271 N N . SER A 1 278 ? 20.301 14.494 36.435 1.00 42.41 278 SER A N 1
ATOM 2272 C CA . SER A 1 278 ? 20.228 13.272 37.223 1.00 42.41 278 SER A CA 1
ATOM 2273 C C . SER A 1 278 ? 20.447 13.655 38.682 1.00 42.41 278 SER A C 1
ATOM 2275 O O . SER A 1 278 ? 21.489 14.220 39.027 1.00 42.41 278 SER A O 1
ATOM 2277 N N . ARG A 1 279 ? 19.434 13.433 39.523 1.00 41.56 279 ARG A N 1
ATOM 2278 C CA . ARG A 1 279 ? 19.591 13.630 40.962 1.00 41.56 279 ARG A CA 1
ATOM 2279 C C . ARG A 1 279 ? 20.605 12.600 41.492 1.00 41.56 279 ARG A C 1
ATOM 2281 O O . ARG A 1 279 ? 20.553 11.462 41.023 1.00 41.56 279 ARG A O 1
ATOM 2288 N N . PRO A 1 280 ? 21.512 13.015 42.393 1.00 52.59 280 PRO A N 1
ATOM 2289 C CA . PRO A 1 280 ? 22.456 12.127 43.069 1.00 52.59 280 PRO A CA 1
ATOM 2290 C C . PRO A 1 280 ? 21.753 11.130 43.995 1.00 52.59 280 PRO A C 1
ATOM 2292 O O . PRO A 1 280 ? 20.631 11.444 44.462 1.00 52.59 280 PRO A O 1
#

Secondary structure (DSSP, 8-state):
-HHHHHHHHHTT---EEE--SS-HHHH-SSEEEEEEEE-SHHHHHHHHHTGGGEEEEEEEE---SSGGGTHHHHHS-PPPPPPSEEEEEE---HHHHHHTTPPPSSTTHHHHHHHHHHHHHHHHTT----EEEE--HHHHSSHHHHHHHHHHHHHHHTTS-EEEP-SS--GGG-GGGEEEEEESS-HHHHHHHHTT-EEEE--TT-TTSSPTTSTGGGGB-SSHHHHHHHHHHHTTS-HHHHHHHHT-TTTSGGGGHHHHHHHHHHHHT-S---------

Sequence (280 aa):
MNLFALLCRRSGVTLCKVASETPLSFHYPFLVADEFTLSSAYHLEEKEALSGGHFVDRYLFWTPTKIFDVLERYLSGDSLSPPRFEVGFVSSGIWLRRRMGQKEAVPGYFASEEALLEALRDYLEGRNIRLKIYLHPLERRNPDHYREAVAYYRDFFGDFPVEVGDGETNTREHFEEVDICVAAASTTLIERLFFGFKALYAPFFIPTFPLPGTTLARISAKDRETFFKLLDRWIGVPAQTFFAENALEKFHHTHFGRIVDRYLASRGEKAHIPEVRSRP

Foldseek 3Di:
DVVVQVVCVVVVHAFEEEDAQFDCVLPPLADAGQEYEHAFPLVVVVCVVSVVRYRYNYYHYDHHPCLLVCVCVLPVPDDDDAAQFLEEEEDPCLVVCVVVVHDDSAPLQSVQQVVVLVLVLVLCVPHPGAYEYHDDLVQQVDPVSVVVVVVVSCVSNPPGNYHYDPSVDDLLNCLNHYQEYEYQTDSVQLSSLQSLGHYAHEVLGRPPPPDPPDLNVLRYHNDSVVVSVSSVVRRPDDSVCVCVVSVSPCSYNVVVCVVSVVSVVVVVPPPDPDPPPDDD